Protein AF-A0A7S1UQW3-F1 (afdb_monomer_lite)

Organism: NCBI:txid210454

InterPro domains:
  IPR008928 Six-hairpin glycosidase superfamily [SSF48208] (29-160)

Structure (mmCIF, N/CA/C/O backbone):
data_AF-A0A7S1UQW3-F1
#
_entry.id   AF-A0A7S1UQW3-F1
#
loop_
_atom_site.group_PDB
_atom_site.id
_atom_site.type_symbol
_atom_site.label_atom_id
_atom_site.label_alt_id
_atom_site.label_comp_id
_atom_site.label_asym_id
_atom_site.label_entity_id
_atom_site.label_seq_id
_atom_site.pdbx_PDB_ins_code
_atom_site.Cartn_x
_atom_site.Cartn_y
_atom_site.Cartn_z
_atom_site.occupancy
_atom_site.B_iso_or_equiv
_atom_site.auth_seq_id
_atom_site.auth_comp_id
_atom_site.auth_asym_id
_atom_site.auth_atom_id
_atom_site.pdbx_PDB_model_num
ATOM 1 N N . ASN A 1 1 ? -22.599 -16.596 31.376 1.00 35.97 1 ASN A N 1
ATOM 2 C CA . ASN A 1 1 ? -23.181 -15.871 32.525 1.00 35.97 1 ASN A CA 1
ATOM 3 C C . ASN A 1 1 ? -22.290 -14.720 32.947 1.00 35.97 1 ASN A C 1
ATOM 5 O O . ASN A 1 1 ? -21.517 -14.852 33.884 1.00 35.97 1 ASN A O 1
ATOM 9 N N . ASN A 1 2 ? -22.404 -13.618 32.217 1.00 31.67 2 ASN A N 1
ATOM 10 C CA . ASN A 1 2 ? -22.671 -12.301 32.776 1.00 31.67 2 ASN A CA 1
ATOM 11 C C . ASN A 1 2 ? -23.363 -11.530 31.653 1.00 31.67 2 ASN A C 1
ATOM 13 O O . ASN A 1 2 ? -22.797 -11.372 30.574 1.00 31.67 2 ASN A O 1
ATOM 17 N N . ASP A 1 3 ? -24.623 -11.195 31.902 1.00 40.38 3 ASP A N 1
ATOM 18 C CA . ASP A 1 3 ? -25.473 -10.404 31.029 1.00 40.38 3 ASP A CA 1
ATOM 19 C C . ASP A 1 3 ? -24.893 -8.996 30.891 1.00 40.38 3 ASP A C 1
ATOM 21 O O . ASP A 1 3 ? -24.785 -8.270 31.874 1.00 40.38 3 ASP A O 1
ATOM 25 N N . ASN A 1 4 ? -24.552 -8.633 29.659 1.00 36.22 4 ASN A N 1
ATOM 26 C CA . ASN A 1 4 ? -24.589 -7.269 29.150 1.00 36.22 4 ASN A CA 1
ATOM 27 C C . ASN A 1 4 ? -25.140 -7.372 27.722 1.00 36.22 4 ASN A C 1
ATOM 29 O O . ASN A 1 4 ? -24.402 -7.583 26.763 1.00 36.22 4 ASN A O 1
ATOM 33 N N . GLN A 1 5 ? -26.465 -7.316 27.605 1.00 43.75 5 GLN A N 1
ATOM 34 C CA . GLN A 1 5 ? -27.135 -6.985 26.352 1.00 43.75 5 GLN A CA 1
ATOM 35 C C . GLN A 1 5 ? -27.058 -5.469 26.187 1.00 43.75 5 GLN A C 1
ATOM 37 O O . GLN A 1 5 ? -27.693 -4.754 26.956 1.00 43.75 5 GLN A O 1
ATOM 42 N N . ASP A 1 6 ? -26.196 -5.024 25.273 1.00 40.28 6 ASP A N 1
ATOM 43 C CA . ASP A 1 6 ? -26.438 -3.961 24.280 1.00 40.28 6 ASP A CA 1
ATOM 44 C C . ASP A 1 6 ? -25.097 -3.417 23.765 1.00 40.28 6 ASP A C 1
ATOM 46 O O . ASP A 1 6 ? -24.669 -2.329 24.130 1.00 40.28 6 ASP A O 1
ATOM 50 N N . ASP A 1 7 ? -24.424 -4.211 22.926 1.00 42.16 7 ASP A N 1
ATOM 51 C CA . ASP A 1 7 ? -23.679 -3.692 21.770 1.00 42.16 7 ASP A CA 1
ATOM 52 C C . ASP A 1 7 ? -23.416 -4.859 20.806 1.00 42.16 7 ASP A C 1
ATOM 54 O O . ASP A 1 7 ? -22.461 -5.622 20.936 1.00 42.16 7 ASP A O 1
ATOM 58 N N . ASN A 1 8 ? -24.357 -5.110 19.896 1.00 44.19 8 ASN A N 1
ATOM 59 C CA . ASN A 1 8 ? -24.317 -6.275 19.011 1.00 44.19 8 ASN A CA 1
ATOM 60 C C . ASN A 1 8 ? -23.487 -5.972 17.750 1.00 44.19 8 ASN A C 1
ATOM 62 O O . ASN A 1 8 ? -23.962 -6.159 16.629 1.00 44.19 8 ASN A O 1
ATOM 66 N N . THR A 1 9 ? -22.264 -5.461 17.914 1.00 56.50 9 THR A N 1
ATOM 67 C CA . THR A 1 9 ? -21.301 -5.371 16.811 1.00 56.50 9 THR A CA 1
ATOM 68 C C . THR A 1 9 ? -20.765 -6.774 16.549 1.00 56.50 9 THR A C 1
ATOM 70 O O . THR A 1 9 ? -19.945 -7.310 17.290 1.00 56.50 9 THR A O 1
ATOM 73 N N . SER A 1 10 ? -21.295 -7.417 15.510 1.00 80.00 10 SER A N 1
ATOM 74 C CA . SER A 1 10 ? -20.817 -8.733 15.089 1.00 80.00 10 SER A CA 1
ATOM 75 C C . SER A 1 10 ? -19.399 -8.590 14.538 1.00 80.00 10 SER A C 1
ATOM 77 O O . SER A 1 10 ? -19.196 -7.895 13.550 1.00 80.00 10 SER A O 1
ATOM 79 N N . THR A 1 11 ? -18.418 -9.230 15.174 1.00 89.38 11 THR A N 1
ATOM 80 C CA . THR A 1 11 ? -17.035 -9.291 14.678 1.00 89.38 11 THR A CA 1
ATOM 81 C C . THR A 1 11 ? -16.912 -10.392 13.625 1.00 89.38 11 THR A C 1
ATOM 83 O O . THR A 1 11 ? -17.315 -11.532 13.863 1.00 89.38 11 THR A O 1
ATOM 86 N N . TYR A 1 12 ? -16.317 -10.071 12.478 1.00 95.25 12 TYR A N 1
ATOM 87 C CA . TYR A 1 12 ? -16.053 -11.004 11.380 1.00 95.25 12 TYR A CA 1
ATOM 88 C C . TYR A 1 12 ? -14.555 -11.037 11.076 1.00 95.25 12 TYR A C 1
ATOM 90 O O . TYR A 1 12 ? -13.863 -10.052 11.279 1.00 95.25 12 TYR A O 1
ATOM 98 N N . CYS A 1 13 ? -14.054 -12.159 10.571 1.00 94.31 13 CYS A N 1
ATOM 99 C CA . CYS A 1 13 ? -12.683 -12.285 10.079 1.00 94.31 13 CYS A CA 1
ATOM 100 C C . CYS A 1 13 ? -12.626 -13.336 8.965 1.00 94.31 13 CYS A C 1
ATOM 102 O O . CYS A 1 13 ? -13.528 -14.175 8.827 1.00 94.31 13 CYS A O 1
ATOM 104 N N . PHE A 1 14 ? -11.575 -13.299 8.157 1.00 93.81 14 PHE A N 1
ATOM 105 C CA . PHE A 1 14 ? -11.339 -14.256 7.088 1.00 93.81 14 PHE A CA 1
ATOM 106 C C . PHE A 1 14 ? -10.395 -15.369 7.543 1.00 93.81 14 PHE A C 1
ATOM 108 O O . PHE A 1 14 ? -9.245 -15.147 7.893 1.00 93.81 14 PHE A O 1
ATOM 115 N N . ILE A 1 15 ? -10.845 -16.616 7.437 1.00 90.62 15 ILE A N 1
ATOM 116 C CA . ILE A 1 15 ? -10.036 -17.769 7.842 1.00 90.62 15 ILE A CA 1
ATOM 117 C C . ILE A 1 15 ? -9.167 -18.248 6.671 1.00 90.62 15 ILE A C 1
ATOM 119 O O . ILE A 1 15 ? -9.673 -18.616 5.603 1.00 90.62 15 ILE A O 1
ATOM 123 N N . SER A 1 16 ? -7.854 -18.320 6.888 1.00 79.62 16 SER A N 1
ATOM 124 C CA . SER A 1 16 ? -6.909 -18.930 5.955 1.00 79.62 16 SER A CA 1
ATOM 125 C C . SER A 1 16 ? -7.043 -20.453 5.972 1.00 79.62 16 SER A C 1
ATOM 127 O O . SER A 1 16 ? -6.873 -21.111 6.995 1.00 79.62 16 SER A O 1
ATOM 129 N N . LYS A 1 17 ? -7.288 -21.060 4.805 1.00 64.62 17 LYS A N 1
ATOM 130 C CA . LYS A 1 17 ? -7.314 -22.529 4.656 1.00 64.62 17 LYS A CA 1
ATOM 131 C C . LYS A 1 17 ? -5.931 -23.192 4.736 1.00 64.62 17 LYS A C 1
ATOM 133 O O . LYS A 1 17 ? -5.865 -24.419 4.739 1.00 64.62 17 LYS A O 1
ATOM 138 N N . TYR A 1 18 ? -4.841 -22.423 4.734 1.00 57.31 18 TYR A N 1
ATOM 139 C CA . TYR A 1 18 ? -3.482 -22.961 4.584 1.00 57.31 18 TYR A CA 1
ATOM 140 C C . TYR A 1 18 ? -2.800 -23.332 5.912 1.00 57.31 18 TYR A C 1
ATOM 142 O O . TYR A 1 18 ? -1.761 -23.994 5.897 1.00 57.31 18 TYR A O 1
ATOM 150 N N . SER A 1 19 ? -3.398 -22.984 7.052 1.00 55.47 19 SER A N 1
ATOM 151 C CA . SER A 1 19 ? -2.815 -23.167 8.384 1.00 55.47 19 SER A CA 1
ATOM 152 C C . SER A 1 19 ? -3.203 -24.524 8.987 1.00 55.47 19 SER A C 1
ATOM 154 O O . SER A 1 19 ? -4.121 -24.622 9.785 1.00 55.47 19 SER A O 1
ATOM 156 N N . HIS A 1 20 ? -2.544 -25.605 8.560 1.00 54.03 20 HIS A N 1
ATOM 157 C CA . HIS A 1 20 ? -2.468 -26.906 9.266 1.00 54.03 20 HIS A CA 1
ATOM 158 C C . HIS A 1 20 ? -3.767 -27.556 9.810 1.00 54.03 20 HIS A C 1
ATOM 160 O O . HIS A 1 20 ? -3.691 -28.447 10.650 1.00 54.03 20 HIS A O 1
ATOM 166 N N . GLY A 1 21 ? -4.945 -27.205 9.285 1.00 67.94 21 GLY A N 1
ATOM 167 C CA . GLY A 1 21 ? -6.234 -27.741 9.744 1.00 67.94 21 GLY A CA 1
ATOM 168 C C . GLY A 1 21 ? -6.904 -26.943 10.869 1.00 67.94 21 GLY A C 1
ATOM 169 O O . GLY A 1 21 ? -8.047 -27.254 11.197 1.00 67.94 21 GLY A O 1
ATOM 170 N N . ASP A 1 22 ? -6.251 -25.894 11.377 1.00 75.31 22 ASP A N 1
ATOM 171 C CA . ASP A 1 22 ? -6.780 -24.992 12.402 1.00 75.31 22 ASP A CA 1
ATOM 172 C C . ASP A 1 22 ? -7.220 -23.649 11.783 1.00 75.31 22 ASP A C 1
ATOM 174 O O . ASP A 1 22 ? -6.593 -23.163 10.835 1.00 75.31 22 ASP A O 1
ATOM 178 N N . PRO A 1 23 ? -8.303 -23.022 12.276 1.00 88.31 23 PRO A N 1
ATOM 179 C CA . PRO A 1 23 ? -8.865 -21.825 11.661 1.00 88.31 23 PRO A CA 1
ATOM 180 C C . PRO A 1 23 ? -8.113 -20.559 12.095 1.00 88.31 23 PRO A C 1
ATOM 182 O O . PRO A 1 23 ? -8.547 -19.852 13.000 1.00 88.31 23 PRO A O 1
ATOM 185 N N . TRP A 1 24 ? -6.996 -20.258 11.438 1.00 91.12 24 TRP A N 1
ATOM 186 C CA . TRP A 1 24 ? -6.255 -19.011 11.653 1.00 91.12 24 TRP A CA 1
ATOM 187 C C . TRP A 1 24 ? -6.776 -17.877 10.764 1.00 91.12 24 TRP A C 1
ATOM 189 O O . TRP A 1 24 ? -6.996 -18.087 9.568 1.00 91.12 24 TRP A O 1
ATOM 199 N N . SER A 1 25 ? -6.941 -16.684 11.338 1.00 93.25 25 SER A N 1
ATOM 200 C CA . SER A 1 25 ? -7.092 -15.426 10.597 1.00 93.25 25 SER A CA 1
ATOM 201 C C . SER A 1 25 ? -5.776 -14.668 10.583 1.00 93.25 25 SER A C 1
ATOM 203 O O . SER A 1 25 ? -5.078 -14.646 11.600 1.00 93.25 25 SER A O 1
ATOM 205 N N . SER A 1 26 ? -5.490 -14.009 9.460 1.00 94.56 26 SER A N 1
ATOM 206 C CA . SER A 1 26 ? -4.331 -13.138 9.309 1.00 94.56 26 SER A CA 1
ATOM 207 C C . SER A 1 26 ? -4.745 -11.699 9.022 1.00 94.56 26 SER A C 1
ATOM 209 O O . SER A 1 26 ? -5.628 -11.435 8.204 1.00 94.56 26 SER A O 1
ATOM 211 N N . LEU A 1 27 ? -4.043 -10.750 9.640 1.00 96.44 27 LEU A N 1
ATOM 212 C CA . LEU A 1 27 ? -4.314 -9.317 9.527 1.00 96.44 27 LEU A CA 1
ATOM 213 C C . LEU A 1 27 ? -4.291 -8.835 8.075 1.00 96.44 27 LEU A C 1
ATOM 215 O O . LEU A 1 27 ? -5.123 -8.020 7.692 1.00 96.44 27 LEU A O 1
ATOM 219 N N . GLY A 1 28 ? -3.364 -9.339 7.256 1.00 95.50 28 GLY A N 1
ATOM 220 C CA . GLY A 1 28 ? -3.305 -8.985 5.837 1.00 95.50 28 GLY A CA 1
ATOM 221 C C . GLY A 1 28 ? -4.516 -9.482 5.047 1.00 95.50 28 GLY A C 1
ATOM 222 O O . GLY A 1 28 ? -5.015 -8.781 4.169 1.00 95.50 28 GLY A O 1
ATOM 223 N N . LEU A 1 29 ? -5.043 -10.668 5.371 1.00 95.00 29 LEU A N 1
ATOM 224 C CA . LEU A 1 29 ? -6.240 -11.190 4.712 1.00 95.00 29 LEU A CA 1
ATOM 225 C C . LEU A 1 29 ? -7.476 -10.361 5.081 1.00 95.00 29 LEU A C 1
ATOM 227 O O . LEU A 1 29 ? -8.247 -9.994 4.192 1.00 95.00 29 LEU A O 1
ATOM 231 N N . ASP A 1 30 ? -7.616 -10.016 6.361 1.00 97.69 30 ASP A N 1
ATOM 232 C CA . ASP A 1 30 ? -8.670 -9.130 6.855 1.00 97.69 30 ASP A CA 1
ATOM 233 C C . ASP A 1 30 ? -8.574 -7.731 6.238 1.00 97.69 30 ASP A C 1
ATOM 235 O O . ASP A 1 30 ? -9.561 -7.210 5.714 1.00 97.69 30 ASP A O 1
ATOM 239 N N . ALA A 1 31 ? -7.372 -7.154 6.194 1.00 98.38 31 ALA A N 1
ATOM 240 C CA . ALA A 1 31 ? -7.126 -5.847 5.599 1.00 98.38 31 ALA A CA 1
ATOM 241 C C . ALA A 1 31 ? -7.456 -5.811 4.099 1.00 98.38 31 ALA A C 1
ATOM 243 O O . ALA A 1 31 ? -8.193 -4.933 3.651 1.00 98.38 31 ALA A O 1
ATOM 244 N N . LEU A 1 32 ? -6.965 -6.770 3.309 1.00 97.44 32 LEU A N 1
ATOM 245 C CA . LEU A 1 32 ? -7.236 -6.813 1.868 1.00 97.44 32 LEU A CA 1
ATOM 246 C C . LEU A 1 32 ? -8.708 -7.125 1.567 1.00 97.44 32 LEU A C 1
ATOM 248 O O . LEU A 1 32 ? -9.270 -6.570 0.620 1.00 97.44 32 LEU A O 1
ATOM 252 N N . GLY A 1 33 ? -9.350 -7.975 2.374 1.00 98.00 33 GLY A N 1
ATOM 253 C CA . GLY A 1 33 ? -10.786 -8.231 2.283 1.00 98.00 33 GLY A CA 1
ATOM 254 C C . GLY A 1 33 ? -11.609 -6.974 2.568 1.00 98.00 33 GLY A C 1
ATOM 255 O O . GLY A 1 33 ? -12.513 -6.640 1.798 1.00 98.00 33 GLY A O 1
ATOM 256 N N . LEU A 1 34 ? -11.254 -6.234 3.622 1.00 98.69 34 LEU A N 1
ATOM 257 C CA . LEU A 1 34 ? -11.882 -4.959 3.958 1.00 98.69 34 LEU A CA 1
ATOM 258 C C . LEU A 1 34 ? -11.689 -3.916 2.857 1.00 98.69 34 LEU A C 1
ATOM 260 O O . LEU A 1 34 ? -12.654 -3.277 2.433 1.00 98.69 34 LEU A O 1
ATOM 264 N N . LEU A 1 35 ? -10.465 -3.792 2.345 1.00 98.12 35 LEU A N 1
ATOM 265 C CA . LEU A 1 35 ? -10.138 -2.884 1.253 1.00 98.12 35 LEU A CA 1
ATOM 266 C C . LEU A 1 35 ? -10.954 -3.202 -0.007 1.00 98.12 35 LEU A C 1
ATOM 268 O O . LEU A 1 35 ? -11.477 -2.290 -0.644 1.00 98.12 35 LEU A O 1
ATOM 272 N N . ALA A 1 36 ? -11.120 -4.483 -0.350 1.00 97.88 36 ALA A N 1
ATOM 273 C CA . ALA A 1 36 ? -11.935 -4.895 -1.490 1.00 97.88 36 ALA A CA 1
ATOM 274 C C . ALA A 1 36 ? -13.414 -4.499 -1.325 1.00 97.88 36 ALA A C 1
ATOM 276 O O . ALA A 1 36 ? -14.037 -4.041 -2.285 1.00 97.88 36 ALA A O 1
ATOM 277 N N . MET A 1 37 ? -13.972 -4.634 -0.117 1.00 98.12 37 MET A N 1
ATOM 278 C CA . MET A 1 37 ? -15.347 -4.214 0.183 1.00 98.12 37 MET A CA 1
ATOM 279 C C . MET A 1 37 ? -15.504 -2.688 0.118 1.00 98.12 37 MET A C 1
ATOM 281 O O . MET A 1 37 ? -16.446 -2.200 -0.509 1.00 98.12 37 MET A O 1
ATOM 285 N N . ALA A 1 38 ? -14.553 -1.934 0.676 1.00 97.44 38 ALA A N 1
ATOM 286 C CA . ALA A 1 38 ? -14.552 -0.473 0.601 1.00 97.44 38 ALA A CA 1
ATOM 287 C C . ALA A 1 38 ? -14.408 0.028 -0.850 1.00 97.44 38 ALA A C 1
ATOM 289 O O . ALA A 1 38 ? -15.134 0.927 -1.277 1.00 97.44 38 ALA A O 1
ATOM 290 N N . GLN A 1 39 ? -13.538 -0.600 -1.651 1.00 95.50 39 GLN A N 1
ATOM 291 C CA . GLN A 1 39 ? -13.387 -0.271 -3.070 1.00 95.50 39 GLN A CA 1
ATOM 292 C C . GLN A 1 39 ? -14.642 -0.619 -3.878 1.00 95.50 39 GLN A C 1
ATOM 294 O O . GLN A 1 39 ? -15.008 0.124 -4.792 1.00 95.50 39 GLN A O 1
ATOM 299 N N . TYR A 1 40 ? -15.326 -1.723 -3.561 1.00 97.25 40 TYR A N 1
ATOM 300 C CA . TYR A 1 40 ? -16.606 -2.061 -4.187 1.00 97.25 40 TYR A CA 1
ATOM 301 C C . TYR A 1 40 ? -17.654 -0.975 -3.916 1.00 97.25 40 TYR A C 1
ATOM 303 O O . TYR A 1 40 ? -18.294 -0.516 -4.864 1.00 97.25 40 TYR A O 1
ATOM 311 N N . GLN A 1 41 ? -17.792 -0.532 -2.662 1.00 95.19 41 GLN A N 1
ATOM 312 C CA . GLN A 1 41 ? -18.710 0.547 -2.285 1.00 95.19 41 GLN A CA 1
ATOM 313 C C . GLN A 1 41 ? -18.419 1.825 -3.078 1.00 95.19 41 GLN A C 1
ATOM 315 O O . GLN A 1 41 ? -19.326 2.377 -3.695 1.00 95.19 41 GLN A O 1
ATOM 320 N N . GLU A 1 42 ? -17.156 2.255 -3.137 1.00 93.69 42 GLU A N 1
ATOM 321 C CA . GLU A 1 42 ? -16.758 3.445 -3.902 1.00 93.69 42 GLU A CA 1
ATOM 322 C C . GLU A 1 42 ? -17.060 3.310 -5.400 1.00 93.69 42 GLU A C 1
ATOM 324 O O . GLU A 1 42 ? -17.591 4.226 -6.022 1.00 93.69 42 GLU A O 1
ATOM 329 N N . SER A 1 43 ? -16.734 2.157 -5.989 1.00 95.19 43 SER A N 1
ATOM 330 C CA . SER A 1 43 ? -16.793 1.969 -7.445 1.00 95.19 43 SER A CA 1
ATOM 331 C C . SER A 1 43 ? -18.214 1.763 -7.966 1.00 95.19 43 SER A C 1
ATOM 333 O O . SER A 1 43 ? -18.486 2.019 -9.138 1.00 95.19 43 SER A O 1
ATOM 335 N N . THR A 1 44 ? -19.111 1.243 -7.126 1.00 95.50 44 THR A N 1
ATOM 336 C CA . THR A 1 44 ? -20.484 0.890 -7.520 1.00 95.50 44 THR A CA 1
ATOM 337 C C . THR A 1 44 ? -21.539 1.826 -6.942 1.00 95.50 44 THR A C 1
ATOM 339 O O . THR A 1 44 ? -22.655 1.862 -7.457 1.00 95.50 44 THR A O 1
ATOM 342 N N . GLY A 1 45 ? -21.210 2.562 -5.877 1.00 92.25 45 GLY A N 1
ATOM 343 C CA . GLY A 1 45 ? -22.172 3.319 -5.078 1.00 92.25 45 GLY A CA 1
ATOM 344 C C . GLY A 1 45 ? -23.087 2.445 -4.209 1.00 92.25 45 GLY A C 1
ATOM 345 O O . GLY A 1 45 ? -23.950 2.979 -3.518 1.00 92.25 45 GLY A O 1
ATOM 346 N N . ASP A 1 46 ? -22.928 1.118 -4.226 1.00 94.06 46 ASP A N 1
ATOM 347 C CA . ASP A 1 46 ? -23.684 0.192 -3.380 1.00 94.06 46 ASP A CA 1
ATOM 348 C C . ASP A 1 46 ? -23.020 0.086 -2.003 1.00 94.06 46 ASP A C 1
ATOM 350 O O . ASP A 1 46 ? -22.110 -0.715 -1.779 1.00 94.06 46 ASP A O 1
ATOM 354 N N . SER A 1 47 ? -23.490 0.925 -1.079 1.00 90.12 47 SER A N 1
ATOM 355 C CA . SER A 1 47 ? -22.998 1.006 0.298 1.00 90.12 47 SER A CA 1
ATOM 356 C C . SER A 1 47 ? -23.579 -0.048 1.234 1.00 90.12 47 SER A C 1
ATOM 358 O O . SER A 1 47 ? -23.193 -0.081 2.391 1.00 90.12 47 SER A O 1
ATOM 360 N N . SER A 1 48 ? -24.513 -0.891 0.783 1.00 91.62 48 SER A N 1
ATOM 361 C CA . SER A 1 48 ? -25.284 -1.768 1.680 1.00 91.62 48 SER A CA 1
ATOM 362 C C . SER A 1 48 ? -24.850 -3.229 1.614 1.00 91.62 48 SER A C 1
ATOM 364 O O . SER A 1 48 ? -24.821 -3.924 2.629 1.00 91.62 48 SER A O 1
ATOM 366 N N . ARG A 1 49 ? -24.474 -3.709 0.422 1.00 94.81 49 ARG A N 1
ATOM 367 C CA . ARG A 1 49 ? -24.313 -5.141 0.138 1.00 94.81 49 ARG A CA 1
ATOM 368 C C . ARG A 1 49 ? -23.296 -5.861 1.018 1.00 94.81 49 ARG A C 1
ATOM 370 O O . ARG A 1 49 ? -23.506 -7.027 1.345 1.00 94.81 49 ARG A O 1
ATOM 377 N N . TYR A 1 50 ? -22.196 -5.194 1.352 1.00 96.06 50 TYR A N 1
ATOM 378 C CA . TYR A 1 50 ? -21.099 -5.772 2.133 1.00 96.06 50 TYR A CA 1
ATOM 379 C C . TYR A 1 50 ? -20.843 -5.036 3.446 1.00 96.06 50 TYR A C 1
ATOM 381 O O . TYR A 1 50 ? -19.880 -5.361 4.133 1.00 96.06 50 TYR A O 1
ATOM 389 N N . LEU A 1 51 ? -21.685 -4.065 3.808 1.00 94.81 51 LEU A N 1
ATOM 390 C CA . LEU A 1 51 ? -21.402 -3.172 4.927 1.00 94.81 51 LEU A CA 1
ATOM 391 C C . LEU A 1 51 ? -21.308 -3.912 6.258 1.00 94.81 51 LEU A C 1
ATOM 393 O O . LEU A 1 51 ? -20.362 -3.688 6.997 1.00 94.81 51 LEU A O 1
ATOM 397 N N . ASP A 1 52 ? -22.235 -4.830 6.534 1.00 95.50 52 ASP A N 1
ATOM 398 C CA . ASP A 1 52 ? -22.209 -5.630 7.765 1.00 95.50 52 ASP A CA 1
ATOM 399 C C . ASP A 1 52 ? -20.891 -6.412 7.905 1.00 95.50 52 ASP A C 1
ATOM 401 O O . ASP A 1 52 ? -20.216 -6.345 8.932 1.00 95.50 52 ASP A O 1
ATOM 405 N N . VAL A 1 53 ? -20.459 -7.066 6.820 1.00 97.25 53 VAL A N 1
ATOM 406 C CA . VAL A 1 53 ? -19.193 -7.810 6.787 1.00 97.25 53 VAL A CA 1
ATOM 407 C C . VAL A 1 53 ? -18.001 -6.867 6.951 1.00 97.25 53 VAL A C 1
ATOM 409 O O . VAL A 1 53 ? -17.107 -7.147 7.743 1.00 97.25 53 VAL A O 1
ATOM 412 N N . ALA A 1 54 ? -17.993 -5.731 6.249 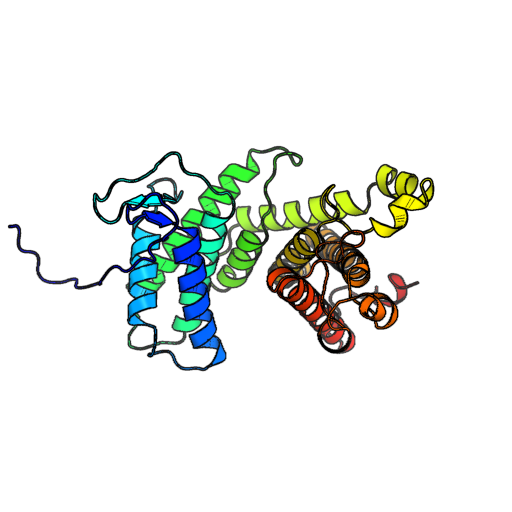1.00 97.81 54 ALA A N 1
ATOM 413 C CA . ALA A 1 54 ? -16.931 -4.735 6.342 1.00 97.81 54 ALA A CA 1
ATOM 414 C C . ALA A 1 54 ? -16.794 -4.173 7.762 1.00 97.81 54 ALA A C 1
ATOM 416 O O . ALA A 1 54 ? -15.681 -4.085 8.274 1.00 97.81 54 ALA A O 1
ATOM 417 N N . LYS A 1 55 ? -17.915 -3.862 8.421 1.00 97.69 55 LYS A N 1
ATOM 418 C CA . LYS A 1 55 ? -17.940 -3.390 9.807 1.00 97.69 55 LYS A CA 1
ATOM 419 C C . LYS A 1 55 ? -17.370 -4.437 10.757 1.00 97.69 55 LYS A C 1
ATOM 421 O O . LYS A 1 55 ? -16.476 -4.112 11.529 1.00 97.69 55 LYS A O 1
ATOM 426 N N . GLY A 1 56 ? -17.801 -5.694 10.658 1.00 97.56 56 GLY A N 1
ATOM 427 C CA . GLY A 1 56 ? -17.277 -6.733 11.545 1.00 97.56 56 GLY A CA 1
ATOM 428 C C . GLY A 1 56 ? -15.809 -7.084 11.298 1.00 97.56 56 GLY A C 1
ATOM 429 O O . GLY A 1 56 ? -15.100 -7.363 12.264 1.00 97.56 56 GLY A O 1
ATOM 430 N N . VAL A 1 57 ? -15.327 -7.023 10.050 1.00 98.38 57 VAL A N 1
ATOM 431 C CA . VAL A 1 57 ? -13.889 -7.161 9.741 1.00 98.38 57 VAL A CA 1
ATOM 432 C C . VAL A 1 57 ? -13.100 -5.972 10.284 1.00 98.38 57 VAL A C 1
ATOM 434 O O . VAL A 1 57 ? -12.050 -6.159 10.893 1.00 98.38 57 VAL A O 1
ATOM 437 N N . ALA A 1 58 ? -13.616 -4.749 10.148 1.00 98.50 58 ALA A N 1
ATOM 438 C CA . ALA A 1 58 ? -13.000 -3.575 10.757 1.00 98.50 58 ALA A CA 1
ATOM 439 C C . ALA A 1 58 ? -12.932 -3.707 12.287 1.00 98.50 58 ALA A C 1
ATOM 441 O O . ALA A 1 58 ? -11.889 -3.420 12.867 1.00 98.50 58 ALA A O 1
ATOM 442 N N . SER A 1 59 ? -13.984 -4.212 12.941 1.00 97.81 59 SER A N 1
ATOM 443 C CA . SER A 1 59 ? -13.979 -4.504 14.381 1.00 97.81 59 SER A CA 1
ATOM 444 C C . SER A 1 59 ? -12.905 -5.522 14.771 1.00 97.81 59 SER A C 1
ATOM 446 O O . SER A 1 59 ? -12.258 -5.354 15.804 1.00 97.81 59 SER A O 1
ATOM 448 N N . HIS A 1 60 ? -12.664 -6.547 13.946 1.00 96.94 60 HIS A N 1
ATOM 449 C CA . HIS A 1 60 ? -11.590 -7.515 14.187 1.00 96.94 60 HIS A CA 1
ATOM 450 C C . HIS A 1 60 ? -10.203 -6.870 14.081 1.00 96.94 60 HIS A C 1
ATOM 452 O O . HIS A 1 60 ? -9.407 -6.997 15.012 1.00 96.94 60 HIS A O 1
ATOM 458 N N . ILE A 1 61 ? -9.954 -6.076 13.033 1.00 98.25 61 ILE A N 1
ATOM 459 C CA . ILE A 1 61 ? -8.706 -5.307 12.874 1.00 98.25 61 ILE A CA 1
ATOM 460 C C . ILE A 1 61 ? -8.500 -4.341 14.049 1.00 98.25 61 ILE A C 1
ATOM 462 O O . ILE A 1 61 ? -7.401 -4.244 14.585 1.00 98.25 61 ILE A O 1
ATOM 466 N N . VAL A 1 62 ? -9.546 -3.635 14.485 1.00 98.25 62 VAL A N 1
ATOM 467 C CA . VAL A 1 62 ? -9.473 -2.740 15.650 1.00 98.25 62 VAL A CA 1
ATOM 468 C C . VAL A 1 62 ? -9.096 -3.514 16.912 1.00 98.25 62 VAL A C 1
ATOM 470 O O . VAL A 1 62 ? -8.250 -3.059 17.680 1.00 98.25 62 VAL A O 1
ATOM 473 N N . SER A 1 63 ? -9.681 -4.697 17.116 1.00 95.50 63 SER A N 1
ATOM 474 C CA . SER A 1 63 ? -9.420 -5.524 18.298 1.00 95.50 63 SER A CA 1
ATOM 475 C C . SER A 1 63 ? -7.997 -6.091 18.368 1.00 95.50 63 SER A C 1
ATOM 477 O O . SER A 1 63 ? -7.561 -6.486 19.447 1.00 95.50 63 SER A O 1
ATOM 479 N N . SER A 1 64 ? -7.254 -6.107 17.254 1.00 95.38 64 SER A N 1
ATOM 480 C CA . SER A 1 64 ? -5.869 -6.593 17.220 1.00 95.38 64 SER A CA 1
ATOM 481 C C . SER A 1 64 ? -4.836 -5.536 17.632 1.00 95.38 64 SER A C 1
ATOM 483 O O . SER A 1 64 ? -3.651 -5.857 17.766 1.00 95.38 64 SER A O 1
ATOM 485 N N . GLN A 1 65 ? -5.254 -4.281 17.847 1.00 97.44 65 GLN A N 1
ATOM 486 C CA . GLN A 1 65 ? -4.355 -3.187 18.210 1.00 97.44 65 GLN A CA 1
ATOM 487 C C . GLN A 1 65 ? -3.900 -3.268 19.673 1.00 97.44 65 GLN A C 1
ATOM 489 O O . GLN A 1 65 ? -4.704 -3.243 20.603 1.00 97.44 65 GLN A O 1
ATOM 494 N N . LYS A 1 66 ? -2.580 -3.299 19.872 1.00 96.56 66 LYS A N 1
ATOM 495 C CA . LYS A 1 66 ? -1.916 -3.203 21.176 1.00 96.56 66 LYS A CA 1
ATOM 496 C C . LYS A 1 66 ? -1.870 -1.749 21.664 1.00 96.56 66 LYS A C 1
ATOM 498 O O . LYS A 1 66 ? -2.050 -0.803 20.897 1.00 96.56 66 LYS A O 1
ATOM 503 N N . GLU A 1 67 ? -1.564 -1.560 22.949 1.00 95.94 67 GLU A N 1
ATOM 504 C CA . GLU A 1 67 ? -1.481 -0.229 23.576 1.00 95.94 67 GLU A CA 1
ATOM 505 C C . GLU A 1 67 ? -0.474 0.712 22.892 1.00 95.94 67 GLU A C 1
ATOM 507 O O . GLU A 1 67 ? -0.704 1.919 22.833 1.00 95.94 67 GLU A O 1
ATOM 512 N N . ASP A 1 68 ? 0.620 0.168 22.348 1.00 96.06 68 ASP A N 1
ATOM 513 C CA . ASP A 1 68 ? 1.666 0.932 21.656 1.00 96.06 68 ASP A CA 1
ATOM 514 C C . ASP A 1 68 ? 1.317 1.296 20.200 1.00 96.06 68 ASP A C 1
ATOM 516 O O . ASP A 1 68 ? 2.094 1.983 19.537 1.00 96.06 68 ASP A O 1
ATOM 520 N N . GLY A 1 69 ? 0.157 0.851 19.707 1.00 97.12 69 GLY A N 1
ATOM 521 C CA . GLY A 1 69 ? -0.324 1.076 18.345 1.00 97.12 69 GLY A CA 1
ATOM 522 C C . GLY A 1 69 ? 0.040 -0.023 17.346 1.00 97.12 69 GLY A C 1
ATOM 523 O O . GLY A 1 69 ? -0.505 -0.023 16.241 1.00 97.12 69 GLY A O 1
ATOM 524 N N . SER A 1 70 ? 0.902 -0.979 17.709 1.00 96.94 70 SER A N 1
ATOM 525 C CA . SER A 1 70 ? 1.166 -2.154 16.871 1.00 96.94 70 SER A CA 1
ATOM 526 C C . SER A 1 70 ? -0.060 -3.071 16.774 1.00 96.94 70 SER A C 1
ATOM 528 O O . SER A 1 70 ? -0.951 -3.025 17.618 1.00 96.94 70 SER A O 1
ATOM 530 N N . LEU A 1 71 ? -0.122 -3.900 15.729 1.00 97.00 71 LEU A N 1
ATOM 531 C CA . LEU A 1 71 ? -1.241 -4.811 15.466 1.00 97.00 71 LEU A CA 1
ATOM 532 C C . LEU A 1 71 ? -0.761 -6.261 15.554 1.00 97.00 71 LEU A C 1
ATOM 534 O O . LEU A 1 71 ? 0.243 -6.614 14.926 1.00 97.00 71 LEU A O 1
ATOM 538 N N . VAL A 1 72 ? -1.484 -7.093 16.306 1.00 96.56 72 VAL A N 1
ATOM 539 C CA . VAL A 1 72 ? -1.332 -8.554 16.263 1.00 96.56 72 VAL A CA 1
ATOM 540 C C . VAL A 1 72 ? -1.742 -9.043 14.879 1.00 96.56 72 VAL A C 1
ATOM 542 O O . VAL A 1 72 ? -2.745 -8.591 14.327 1.00 96.56 72 VAL A O 1
ATOM 545 N N . GLN A 1 73 ? -0.943 -9.937 14.300 1.00 95.56 73 GLN A N 1
ATOM 546 C CA . GLN A 1 73 ? -1.078 -10.275 12.886 1.00 95.56 73 GLN A CA 1
ATOM 547 C C . GLN A 1 73 ? -1.742 -11.611 12.606 1.00 95.56 73 GLN A C 1
ATOM 549 O O . GLN A 1 73 ? -2.243 -11.794 11.504 1.00 95.56 73 GLN A O 1
ATOM 554 N N . GLU A 1 74 ? -1.754 -12.526 13.567 1.00 94.38 74 GLU A N 1
ATOM 555 C CA . GLU A 1 74 ? -2.288 -13.871 13.388 1.00 94.38 74 GLU A CA 1
ATOM 556 C C . GLU A 1 74 ? -3.060 -14.276 14.648 1.00 94.38 74 GLU A C 1
ATOM 558 O O . GLU A 1 74 ? -2.584 -14.101 15.775 1.00 94.38 74 GLU A O 1
ATOM 563 N N . GLN A 1 75 ? -4.264 -14.815 14.457 1.00 92.81 75 GLN A N 1
ATOM 564 C CA . GLN A 1 75 ? -5.120 -15.295 15.541 1.00 92.81 75 GLN A CA 1
ATOM 565 C C . GLN A 1 75 ? -5.770 -16.626 15.175 1.00 92.81 75 GLN A C 1
ATOM 567 O O . GLN A 1 75 ? -6.389 -16.764 14.119 1.00 92.81 75 GLN A O 1
ATOM 572 N N . ASN A 1 76 ? -5.718 -17.588 16.092 1.00 92.00 76 ASN A N 1
ATOM 573 C CA . ASN A 1 76 ? -6.515 -18.799 16.010 1.00 92.00 76 ASN A CA 1
ATOM 574 C C . ASN A 1 76 ? -7.955 -18.501 16.446 1.00 92.00 76 ASN A C 1
ATOM 576 O O . ASN A 1 76 ? -8.227 -18.211 17.611 1.00 92.00 76 ASN A O 1
ATOM 580 N N . ILE A 1 77 ? -8.899 -18.611 15.517 1.00 90.88 77 ILE A N 1
ATOM 581 C CA . ILE A 1 77 ? -10.302 -18.247 15.741 1.00 90.88 77 ILE A CA 1
ATOM 582 C C . ILE A 1 77 ? -11.043 -19.281 16.598 1.00 90.88 77 ILE A C 1
ATOM 584 O O . ILE A 1 77 ? -12.018 -18.940 17.265 1.00 90.88 77 ILE A O 1
ATOM 588 N N . ALA A 1 78 ? -10.589 -20.537 16.635 1.00 88.44 78 ALA A N 1
ATOM 589 C CA . ALA A 1 78 ? -11.218 -21.566 17.465 1.00 88.44 78 ALA A CA 1
ATOM 590 C C . ALA A 1 78 ? -10.846 -21.433 18.947 1.00 88.44 78 ALA A C 1
ATOM 592 O O . ALA A 1 78 ? -11.679 -21.712 19.810 1.00 88.44 78 ALA A O 1
ATOM 593 N N . THR A 1 79 ? -9.604 -21.045 19.246 1.00 90.50 79 THR A N 1
ATOM 594 C CA . THR A 1 79 ? -9.082 -20.986 20.622 1.00 90.50 79 THR A CA 1
ATOM 595 C C . THR A 1 79 ? -8.986 -19.564 21.174 1.00 90.50 79 THR A C 1
ATOM 597 O O . THR A 1 79 ? -8.911 -19.396 22.389 1.00 90.50 79 THR A O 1
ATOM 600 N N . GLY A 1 80 ? -8.994 -18.548 20.305 1.00 89.38 80 GLY A N 1
ATOM 601 C CA . GLY A 1 80 ? -8.698 -17.156 20.648 1.00 89.38 80 GLY A CA 1
ATOM 602 C C . GLY A 1 80 ? -7.204 -16.869 20.835 1.00 89.38 80 GLY A C 1
ATOM 603 O O . GLY A 1 80 ? -6.852 -15.745 21.184 1.00 89.38 80 GLY A O 1
ATOM 604 N N . GLU A 1 81 ? -6.337 -17.863 20.620 1.00 91.38 81 GLU A N 1
ATOM 605 C CA . GLU A 1 81 ? -4.883 -17.741 20.742 1.00 91.38 81 GLU A CA 1
ATOM 606 C C . GLU A 1 81 ? -4.323 -16.727 19.742 1.00 91.38 81 GLU A C 1
ATOM 608 O O . GLU A 1 81 ? -4.700 -16.722 18.570 1.00 91.38 81 GLU A O 1
ATOM 613 N N . LEU A 1 82 ? -3.415 -15.879 20.218 1.00 92.44 82 LEU A N 1
ATOM 614 C CA . LEU A 1 82 ? -2.711 -14.883 19.421 1.00 92.44 82 LEU A CA 1
ATOM 615 C C . LEU A 1 82 ? -1.281 -15.361 19.185 1.00 92.44 82 LEU A C 1
ATOM 617 O O . LEU A 1 82 ? -0.602 -15.735 20.141 1.00 92.44 82 LEU A O 1
ATOM 621 N N . ASP A 1 83 ? -0.809 -15.292 17.943 1.00 90.38 83 ASP A N 1
ATOM 622 C CA . ASP A 1 83 ? 0.624 -15.397 17.675 1.00 90.38 83 ASP A CA 1
ATOM 623 C C . ASP A 1 83 ? 1.227 -13.989 17.757 1.00 90.38 83 ASP A C 1
ATOM 625 O O . ASP A 1 83 ? 1.103 -13.162 16.850 1.00 90.38 83 ASP A O 1
ATOM 629 N N . GLU A 1 84 ? 1.823 -13.692 18.911 1.00 87.88 84 GLU A N 1
ATOM 630 C CA . GLU A 1 84 ? 2.418 -12.386 19.186 1.00 87.88 84 GLU A CA 1
ATOM 631 C C . GLU A 1 84 ? 3.764 -12.156 18.483 1.00 87.88 84 GLU A C 1
ATOM 633 O O . GLU A 1 84 ? 4.194 -11.002 18.389 1.00 87.88 84 GLU A O 1
ATOM 638 N N . ASP A 1 85 ? 4.399 -13.221 17.984 1.00 87.88 85 ASP A N 1
ATOM 639 C CA . ASP A 1 85 ? 5.705 -13.181 17.321 1.00 87.88 85 ASP A CA 1
ATOM 640 C C . ASP A 1 85 ? 5.573 -13.128 15.788 1.00 87.88 85 ASP A C 1
ATOM 642 O O . ASP A 1 85 ? 6.501 -12.690 15.094 1.00 87.88 85 ASP A O 1
ATOM 646 N N . ALA A 1 86 ? 4.423 -13.538 15.241 1.00 88.88 86 ALA A N 1
ATOM 647 C CA . ALA A 1 86 ? 4.119 -13.433 13.822 1.00 88.88 86 ALA A CA 1
ATOM 648 C C . ALA A 1 86 ? 4.190 -11.976 13.340 1.00 88.88 86 ALA A C 1
ATOM 650 O O . ALA A 1 86 ? 3.413 -11.105 13.738 1.00 88.88 86 ALA A O 1
ATOM 651 N N . TYR A 1 87 ? 5.127 -11.715 12.426 1.00 91.38 87 TYR A N 1
ATOM 652 C CA . TYR A 1 87 ? 5.315 -10.387 11.861 1.00 91.38 87 TYR A CA 1
ATOM 653 C C . TYR A 1 87 ? 5.615 -10.429 10.361 1.00 91.38 87 TYR A C 1
ATOM 655 O O . TYR A 1 87 ? 6.727 -10.717 9.912 1.00 91.38 87 TYR A O 1
ATOM 663 N N . VAL A 1 88 ? 4.612 -10.047 9.580 1.00 92.62 88 VAL A N 1
ATOM 664 C CA . VAL A 1 88 ? 4.704 -9.683 8.173 1.00 92.62 88 VAL A CA 1
ATOM 665 C C . VAL A 1 88 ? 4.734 -8.164 8.060 1.00 92.62 88 VAL A C 1
ATOM 667 O O . VAL A 1 88 ? 3.934 -7.421 8.629 1.00 92.62 88 VAL A O 1
ATOM 670 N N . LEU A 1 89 ? 5.705 -7.686 7.293 1.00 90.81 89 LEU A N 1
ATOM 671 C CA . LEU A 1 89 ? 6.044 -6.273 7.222 1.00 90.81 89 LEU A CA 1
ATOM 672 C C . LEU A 1 89 ? 4.926 -5.381 6.667 1.00 90.81 89 LEU A C 1
ATOM 674 O O . LEU A 1 89 ? 4.825 -4.215 7.041 1.00 90.81 89 LEU A O 1
ATOM 678 N N . TYR A 1 90 ? 4.132 -5.933 5.754 1.00 92.06 90 TYR A N 1
ATOM 679 C CA . TYR A 1 90 ? 3.147 -5.209 4.956 1.00 92.06 90 TYR A CA 1
ATOM 680 C C . TYR A 1 90 ? 1.806 -5.042 5.672 1.00 92.06 90 TYR A C 1
ATOM 682 O O . TYR A 1 90 ? 1.153 -4.014 5.504 1.00 92.06 90 TYR A O 1
ATOM 690 N N . PHE A 1 91 ? 1.435 -6.002 6.525 1.00 95.94 91 PHE A N 1
ATOM 691 C CA . PHE A 1 91 ? 0.091 -6.087 7.100 1.00 95.94 91 PHE A CA 1
ATOM 692 C C . PHE A 1 91 ? -0.326 -4.848 7.905 1.00 95.94 91 PHE A C 1
ATOM 694 O O . PHE A 1 91 ? -1.462 -4.410 7.746 1.00 95.94 91 PHE A O 1
ATOM 701 N N . PRO A 1 92 ? 0.547 -4.203 8.709 1.00 96.12 92 PRO A N 1
ATOM 702 C CA . PRO A 1 92 ? 0.150 -2.985 9.412 1.00 96.12 92 PRO A CA 1
ATOM 703 C C . PRO A 1 92 ? -0.197 -1.826 8.464 1.00 96.12 92 PRO A C 1
ATOM 705 O O . PRO A 1 92 ? -1.130 -1.073 8.729 1.00 96.12 92 PRO A O 1
ATOM 708 N N . GLY A 1 93 ? 0.530 -1.698 7.347 1.00 96.69 93 GLY A N 1
ATOM 709 C CA . GLY A 1 93 ? 0.244 -0.695 6.320 1.00 96.69 93 GLY A CA 1
ATOM 710 C C . GLY A 1 93 ? -1.036 -1.011 5.545 1.00 96.69 93 GLY A C 1
ATOM 711 O O . GLY A 1 93 ? -1.835 -0.112 5.299 1.00 96.69 93 GLY A O 1
ATOM 712 N N . GLU A 1 94 ? -1.263 -2.287 5.216 1.00 98.06 94 GLU A N 1
ATOM 713 C CA . GLU A 1 94 ? -2.506 -2.757 4.587 1.00 98.06 94 GLU A CA 1
ATOM 714 C C . GLU A 1 94 ? -3.720 -2.462 5.477 1.00 98.06 94 GLU A C 1
ATOM 716 O O . GLU A 1 94 ? -4.713 -1.915 4.999 1.00 98.06 94 GLU A O 1
ATOM 721 N N . ALA A 1 95 ? -3.629 -2.757 6.777 1.00 98.50 95 ALA A N 1
ATOM 722 C CA . ALA A 1 95 ? -4.696 -2.504 7.741 1.00 98.50 95 ALA A CA 1
ATOM 723 C C . ALA A 1 95 ? -5.004 -1.006 7.882 1.00 98.50 95 ALA A C 1
ATOM 725 O O . ALA A 1 95 ? -6.169 -0.605 7.824 1.00 98.50 95 ALA A O 1
ATOM 726 N N . ALA A 1 96 ? -3.969 -0.166 8.006 1.00 98.38 96 ALA A N 1
ATOM 727 C CA . ALA A 1 96 ? -4.139 1.284 8.058 1.00 98.38 96 ALA A CA 1
ATOM 728 C C . ALA A 1 96 ? -4.789 1.826 6.775 1.00 98.38 96 ALA A C 1
ATOM 730 O O . ALA A 1 96 ? -5.696 2.656 6.852 1.00 98.38 96 ALA A O 1
ATOM 731 N N . TYR A 1 97 ? -4.381 1.330 5.604 1.00 98.56 97 TYR A N 1
ATOM 732 C CA . TYR A 1 97 ? -4.976 1.718 4.327 1.00 98.56 97 TYR A CA 1
ATOM 733 C C . TYR A 1 97 ? -6.443 1.287 4.226 1.00 98.56 97 TYR A C 1
ATOM 735 O O . TYR A 1 97 ? -7.297 2.110 3.902 1.00 98.56 97 TYR A O 1
ATOM 743 N N . ALA A 1 98 ? -6.757 0.036 4.566 1.00 98.75 98 ALA A N 1
ATOM 744 C CA . ALA A 1 98 ? -8.111 -0.501 4.500 1.00 98.75 98 ALA A CA 1
ATOM 745 C C . ALA A 1 98 ? -9.090 0.264 5.404 1.00 98.75 98 ALA A C 1
ATOM 747 O O . ALA A 1 98 ? -10.163 0.661 4.949 1.00 98.75 98 ALA A O 1
ATOM 748 N N . LEU A 1 99 ? -8.700 0.535 6.656 1.00 98.81 99 LEU A N 1
ATOM 749 C CA . LEU A 1 99 ? -9.499 1.341 7.585 1.00 98.81 99 LEU A CA 1
ATOM 750 C C . LEU A 1 99 ? -9.670 2.778 7.081 1.00 98.81 99 LEU A C 1
ATOM 752 O O . LEU A 1 99 ? -10.774 3.314 7.115 1.00 98.81 99 LEU A O 1
ATOM 756 N N . SER A 1 100 ? -8.604 3.389 6.560 1.00 98.50 100 SER A N 1
ATOM 757 C CA . SER A 1 100 ? -8.661 4.756 6.025 1.00 98.50 100 SER A CA 1
ATOM 758 C C . SER A 1 100 ? -9.575 4.858 4.805 1.00 98.50 100 SER A C 1
ATOM 760 O O . SER A 1 100 ? -10.374 5.790 4.701 1.00 98.50 100 SER A O 1
ATOM 762 N N . LYS A 1 101 ? -9.524 3.862 3.914 1.00 98.00 101 LYS A N 1
ATOM 763 C CA . LYS A 1 101 ? -10.425 3.768 2.765 1.00 98.00 101 LYS A CA 1
ATOM 764 C C . LYS A 1 101 ? -11.874 3.600 3.213 1.00 98.00 101 LYS A C 1
ATOM 766 O O . LYS A 1 101 ? -12.743 4.313 2.718 1.00 98.00 101 LYS A O 1
ATOM 771 N N . LEU A 1 102 ? -12.130 2.703 4.171 1.00 98.00 102 LEU A N 1
ATOM 772 C CA . LEU A 1 102 ? -13.462 2.482 4.740 1.00 98.00 102 LEU A CA 1
ATOM 773 C C . LEU A 1 102 ? -14.034 3.767 5.354 1.00 98.00 102 LEU A C 1
ATOM 775 O O . LEU A 1 102 ? -15.196 4.097 5.121 1.00 98.00 102 LEU A O 1
ATOM 779 N N . VAL A 1 103 ? -13.212 4.510 6.096 1.00 97.88 103 VAL A N 1
ATOM 780 C CA . VAL A 1 103 ? -13.572 5.819 6.648 1.00 97.88 103 VAL A CA 1
ATOM 781 C C . VAL A 1 103 ? -13.988 6.774 5.535 1.00 97.88 103 VAL A C 1
ATOM 783 O O . VAL A 1 103 ? -15.068 7.359 5.610 1.00 97.88 103 VAL A O 1
ATOM 786 N N . ASN A 1 104 ? -13.175 6.928 4.489 1.00 95.62 104 ASN A N 1
ATOM 787 C CA . ASN A 1 104 ? -13.437 7.900 3.427 1.00 95.62 104 ASN A CA 1
ATOM 788 C C . ASN A 1 104 ? -14.735 7.602 2.668 1.00 95.62 104 ASN A C 1
ATOM 790 O O . ASN A 1 104 ? -15.535 8.513 2.450 1.00 95.62 104 ASN A O 1
ATOM 794 N N . VAL A 1 105 ? -14.991 6.334 2.332 1.00 95.00 105 VAL A N 1
ATOM 795 C CA . VAL A 1 105 ? -16.204 5.948 1.589 1.00 95.00 105 VAL A CA 1
ATOM 796 C C . VAL A 1 105 ? -17.484 6.040 2.429 1.00 95.00 105 VAL A C 1
ATOM 798 O O . VAL A 1 105 ? -18.573 6.118 1.863 1.00 95.00 105 VAL A O 1
ATOM 801 N N . ASN A 1 106 ? -17.370 6.074 3.763 1.00 95.06 106 ASN A N 1
ATOM 802 C CA . ASN A 1 106 ? -18.504 6.203 4.686 1.00 95.06 106 ASN A CA 1
ATOM 803 C C . ASN A 1 106 ? -18.631 7.597 5.334 1.00 95.06 106 ASN A C 1
ATOM 805 O O . ASN A 1 106 ? -19.655 7.893 5.945 1.00 95.06 106 ASN A O 1
ATOM 809 N N . SER A 1 107 ? -17.655 8.493 5.141 1.00 87.62 107 SER A N 1
ATOM 810 C CA . SER A 1 107 ? -17.660 9.858 5.703 1.00 87.62 107 SER A CA 1
ATOM 811 C C . SER A 1 107 ? -18.704 10.793 5.067 1.00 87.62 107 SER A C 1
ATOM 813 O O . SER A 1 107 ? -18.893 11.911 5.539 1.00 87.62 107 SER A O 1
ATOM 815 N N . GLN A 1 108 ? -19.403 10.365 4.008 1.00 77.00 108 GLN A N 1
ATOM 816 C CA . GLN A 1 108 ? -20.487 11.127 3.365 1.00 77.00 108 GLN A CA 1
ATOM 817 C C . GLN A 1 108 ? -21.884 10.816 3.943 1.00 77.00 108 GLN A C 1
ATOM 819 O O . GLN A 1 108 ? -22.881 10.917 3.231 1.00 77.00 108 GLN A O 1
ATOM 824 N N . ASN A 1 109 ? -21.965 10.486 5.237 1.00 67.81 109 ASN A N 1
ATOM 825 C CA . ASN A 1 109 ? -23.194 10.142 5.966 1.00 67.81 109 ASN A CA 1
ATOM 826 C C . ASN A 1 109 ? -23.915 8.900 5.417 1.00 67.81 109 ASN A C 1
ATOM 828 O O . ASN A 1 109 ? -25.084 8.971 5.033 1.00 67.81 109 ASN A O 1
ATOM 832 N N . VAL A 1 110 ? -23.233 7.752 5.412 1.00 81.44 110 VAL A N 1
ATOM 833 C CA . VAL A 1 110 ? -23.907 6.451 5.262 1.00 81.44 110 VAL A CA 1
ATOM 834 C C . VAL A 1 110 ? -24.701 6.185 6.552 1.00 81.44 110 VAL A C 1
ATOM 836 O O . VAL A 1 110 ? -24.072 6.062 7.601 1.00 81.44 110 VAL A O 1
ATOM 839 N N . PRO A 1 111 ? -26.052 6.136 6.524 1.00 81.19 111 PRO A N 1
ATOM 840 C CA . PRO A 1 111 ? -26.881 6.103 7.738 1.00 81.19 111 PRO A CA 1
ATOM 841 C C . PRO A 1 111 ? -26.569 4.958 8.710 1.00 81.19 111 PRO A C 1
ATOM 843 O O . PRO A 1 111 ? -26.836 5.065 9.903 1.00 81.19 111 PRO A O 1
ATOM 846 N N . GLU A 1 112 ? -26.039 3.854 8.193 1.00 89.75 112 GLU A N 1
ATOM 847 C CA . GLU A 1 112 ? -25.741 2.626 8.924 1.00 89.75 112 GLU A CA 1
ATOM 848 C C . GLU A 1 112 ? -24.337 2.599 9.559 1.00 89.75 112 GLU A C 1
ATOM 850 O O . GLU A 1 112 ? -23.984 1.613 10.216 1.00 89.75 112 GLU A O 1
ATOM 855 N N . VAL A 1 113 ? -23.533 3.651 9.373 1.00 93.50 113 VAL A N 1
ATOM 856 C CA . VAL A 1 113 ? -22.218 3.822 10.007 1.00 93.50 113 VAL A CA 1
ATOM 857 C C . VAL A 1 113 ? -22.293 4.969 11.006 1.00 93.50 113 VAL A C 1
ATOM 859 O O . VAL A 1 113 ? -22.629 6.095 10.638 1.00 93.50 113 VAL A O 1
ATOM 862 N N . SER A 1 114 ? -21.991 4.688 12.273 1.00 93.38 114 SER A N 1
ATOM 863 C CA . SER A 1 114 ? -22.028 5.710 13.319 1.00 93.38 114 SER A CA 1
ATOM 864 C C . SER A 1 114 ? -20.755 6.566 13.331 1.00 93.38 114 SER A C 1
ATOM 866 O O . SER A 1 114 ? -19.696 6.161 12.842 1.00 93.38 114 SER A O 1
ATOM 868 N N . GLU A 1 115 ? -20.837 7.762 13.917 1.00 93.81 115 GLU A N 1
ATOM 869 C CA . GLU A 1 115 ? -19.658 8.620 14.089 1.00 93.81 115 GLU A CA 1
ATOM 870 C C . GLU A 1 115 ? -18.626 7.955 15.013 1.00 93.81 115 GLU A C 1
ATOM 872 O O . GLU A 1 115 ? -17.427 8.063 14.777 1.00 93.81 115 GLU A O 1
ATOM 877 N N . GLU A 1 116 ? -19.067 7.208 16.029 1.00 94.94 116 GLU A N 1
ATOM 878 C CA . GLU A 1 116 ? -18.179 6.461 16.924 1.00 94.94 116 GLU A CA 1
ATOM 879 C C . GLU A 1 116 ? -17.367 5.402 16.170 1.00 94.94 116 GLU A C 1
ATOM 881 O O . GLU A 1 116 ? -16.172 5.251 16.427 1.00 94.94 116 GLU A O 1
ATOM 886 N N . GLU A 1 117 ? -17.981 4.712 15.204 1.00 95.75 117 GLU A N 1
ATOM 887 C CA . GLU A 1 117 ? -17.292 3.742 14.349 1.00 95.75 117 GLU A CA 1
ATOM 888 C C . GLU A 1 117 ? -16.237 4.426 13.471 1.00 95.75 117 GLU A C 1
ATOM 890 O O . GLU A 1 117 ? -15.085 3.988 13.438 1.00 95.75 117 GLU A O 1
ATOM 895 N N . LEU A 1 118 ? -16.582 5.551 12.833 1.00 96.75 118 LEU A N 1
ATOM 896 C CA . LEU A 1 118 ? -15.627 6.341 12.045 1.00 96.75 118 LEU A CA 1
ATOM 897 C C . LEU A 1 118 ? -14.452 6.831 12.899 1.00 96.75 118 LEU A C 1
ATOM 899 O O . LEU A 1 118 ? -13.300 6.752 12.468 1.00 96.75 118 LEU A O 1
ATOM 903 N N . VAL A 1 119 ? -14.729 7.335 14.103 1.00 97.19 119 VAL A N 1
ATOM 904 C CA . VAL A 1 119 ? -13.708 7.792 15.054 1.00 97.19 119 VAL A CA 1
ATOM 905 C C . VAL A 1 119 ? -12.788 6.641 15.446 1.00 97.19 119 VAL A C 1
ATOM 907 O O . VAL A 1 119 ? -11.568 6.813 15.434 1.00 97.19 119 VAL A O 1
ATOM 910 N N . LEU A 1 120 ? -13.347 5.470 15.751 1.00 97.94 120 LEU A N 1
ATOM 911 C CA . LEU A 1 120 ? -12.581 4.291 16.137 1.00 97.94 120 LEU A CA 1
ATOM 912 C C . LEU A 1 120 ? -11.658 3.826 15.004 1.00 97.94 120 LEU A C 1
ATOM 914 O O . LEU A 1 120 ? -10.460 3.656 15.223 1.00 97.94 120 LEU A O 1
ATOM 918 N N . TRP A 1 121 ? -12.172 3.712 13.777 1.00 98.44 121 TRP A N 1
ATOM 919 C CA . TRP A 1 121 ? -11.370 3.316 12.615 1.00 98.44 121 TRP A CA 1
ATOM 920 C C . TRP A 1 121 ? -10.255 4.320 12.306 1.00 98.44 121 TRP A C 1
ATOM 922 O O . TRP A 1 121 ? -9.114 3.910 12.077 1.00 98.44 121 TRP A O 1
ATOM 932 N N . LYS A 1 122 ? -10.549 5.630 12.363 1.00 98.50 122 LYS A N 1
ATOM 933 C CA . LYS A 1 122 ? -9.540 6.695 12.215 1.00 98.50 122 LYS A CA 1
ATOM 934 C C . LYS A 1 122 ? -8.445 6.568 13.270 1.00 98.50 122 LYS A C 1
ATOM 936 O O . LYS A 1 122 ? -7.267 6.577 12.929 1.00 98.50 122 LYS A O 1
ATOM 941 N N . GLN A 1 123 ? -8.818 6.416 14.543 1.00 98.31 123 GLN A N 1
ATOM 942 C CA . GLN A 1 123 ? -7.861 6.296 15.646 1.00 98.31 123 GLN A CA 1
ATOM 943 C C . GLN A 1 123 ? -6.970 5.061 15.506 1.00 98.31 123 GLN A C 1
ATOM 945 O O . GLN A 1 123 ? -5.759 5.162 15.710 1.00 98.31 123 GLN A O 1
ATOM 950 N N . THR A 1 124 ? -7.543 3.915 15.136 1.00 98.75 124 THR A N 1
ATOM 951 C CA . THR A 1 124 ? -6.776 2.686 14.922 1.00 98.75 124 THR A CA 1
ATOM 952 C C . THR A 1 124 ? -5.789 2.845 13.768 1.00 98.75 124 THR A C 1
ATOM 954 O O . THR A 1 124 ? -4.611 2.531 13.950 1.00 98.75 124 THR A O 1
ATOM 957 N N . ALA A 1 125 ? -6.222 3.392 12.625 1.00 98.69 125 ALA A N 1
ATOM 958 C CA . ALA A 1 125 ? -5.346 3.657 11.482 1.00 98.69 125 ALA A CA 1
ATOM 959 C C . ALA A 1 125 ? -4.215 4.642 11.833 1.00 98.69 125 ALA A C 1
ATOM 961 O O . ALA A 1 125 ? -3.049 4.362 11.549 1.00 98.69 125 ALA A O 1
ATOM 962 N N . SER A 1 126 ? -4.534 5.748 12.517 1.00 98.44 126 SER A N 1
ATOM 963 C CA . SER A 1 126 ? -3.552 6.729 12.996 1.00 98.44 126 SER A CA 1
ATOM 964 C C . SER A 1 126 ? -2.500 6.100 13.902 1.00 98.44 126 SER A C 1
ATOM 966 O O . SER A 1 126 ? -1.312 6.222 13.622 1.00 98.44 126 SER A O 1
ATOM 968 N N . LYS A 1 127 ? -2.912 5.362 14.940 1.00 98.25 127 LYS A N 1
ATOM 969 C CA . LYS A 1 127 ? -1.979 4.714 15.878 1.00 98.25 127 LYS A CA 1
ATOM 970 C C . LYS A 1 127 ? -1.091 3.670 15.202 1.00 98.25 127 LYS A C 1
ATOM 972 O O . LYS A 1 127 ? 0.095 3.590 15.517 1.00 98.25 127 LYS A O 1
ATOM 977 N N . ALA A 1 128 ? -1.643 2.898 14.264 1.00 97.88 128 ALA A N 1
ATOM 978 C CA . ALA A 1 128 ? -0.865 1.938 13.489 1.00 97.88 128 ALA A CA 1
ATOM 979 C C . ALA A 1 128 ? 0.211 2.650 12.656 1.00 97.88 128 ALA A C 1
ATOM 981 O O . ALA A 1 128 ? 1.375 2.250 12.677 1.00 97.88 128 ALA A O 1
ATOM 982 N N . MET A 1 129 ? -0.145 3.744 11.979 1.00 97.75 129 MET A N 1
ATOM 983 C CA . MET A 1 129 ? 0.819 4.539 11.220 1.00 97.75 129 MET A CA 1
ATOM 984 C C . MET A 1 129 ? 1.857 5.210 12.121 1.00 97.75 129 MET A C 1
ATOM 986 O O . MET A 1 129 ? 3.047 5.108 11.825 1.00 97.75 129 MET A O 1
ATOM 990 N N . ASP A 1 130 ? 1.448 5.807 13.242 1.00 97.06 130 ASP A N 1
ATOM 991 C CA . ASP A 1 130 ? 2.341 6.436 14.224 1.00 97.06 130 ASP A CA 1
ATOM 992 C C . ASP A 1 130 ? 3.371 5.444 14.781 1.00 97.06 130 ASP A C 1
ATOM 994 O O . ASP A 1 130 ? 4.562 5.763 14.883 1.00 97.06 130 ASP A O 1
ATOM 998 N N . TYR A 1 131 ? 2.941 4.213 15.079 1.00 96.56 131 TYR A N 1
ATOM 999 C CA . TYR A 1 131 ? 3.833 3.134 15.493 1.00 96.56 131 TYR A CA 1
ATOM 1000 C C . TYR A 1 131 ? 4.890 2.840 14.420 1.00 96.56 131 TYR A C 1
ATOM 1002 O O . TYR A 1 131 ? 6.090 2.793 14.717 1.00 96.56 131 TYR A O 1
ATOM 1010 N N . ILE A 1 132 ? 4.471 2.675 13.159 1.00 95.56 132 ILE A N 1
ATOM 1011 C CA . ILE A 1 132 ? 5.396 2.335 12.075 1.00 95.56 132 ILE A CA 1
ATOM 1012 C C . ILE A 1 132 ? 6.371 3.489 11.818 1.00 95.56 132 ILE A C 1
ATOM 1014 O O . ILE A 1 132 ? 7.580 3.253 11.797 1.00 95.56 132 ILE A O 1
ATOM 1018 N N . VAL A 1 133 ? 5.899 4.733 11.671 1.00 95.69 133 VAL A N 1
ATOM 1019 C CA . VAL A 1 133 ? 6.787 5.880 11.392 1.00 95.69 133 VAL A CA 1
ATOM 1020 C C . VAL A 1 133 ? 7.777 6.109 12.536 1.00 95.69 133 VAL A C 1
ATOM 1022 O O . VAL A 1 133 ? 8.963 6.320 12.284 1.00 95.69 133 VAL A O 1
ATOM 1025 N N . THR A 1 134 ? 7.344 5.952 13.792 1.00 96.06 134 THR A N 1
ATOM 1026 C CA . THR A 1 134 ? 8.217 6.055 14.975 1.00 96.06 134 THR A CA 1
ATOM 1027 C C . THR A 1 134 ? 9.261 4.943 15.022 1.00 96.06 134 THR A C 1
ATOM 1029 O O . THR A 1 134 ? 10.391 5.148 15.472 1.00 96.06 134 THR A O 1
ATOM 1032 N N . ARG A 1 135 ? 8.909 3.733 14.585 1.00 95.00 135 ARG A N 1
ATOM 1033 C CA . ARG A 1 135 ? 9.859 2.624 14.493 1.00 95.00 135 ARG A CA 1
ATOM 1034 C C . ARG A 1 135 ? 10.882 2.860 13.383 1.00 95.00 135 ARG A C 1
ATOM 1036 O O . ARG A 1 135 ? 12.073 2.643 13.596 1.00 95.00 135 ARG A O 1
ATOM 1043 N N . GLU A 1 136 ? 10.431 3.281 12.205 1.00 95.62 136 GLU A N 1
ATOM 1044 C CA . GLU A 1 136 ? 11.286 3.474 11.031 1.00 95.62 136 GLU A CA 1
ATOM 1045 C C . GLU A 1 136 ? 12.184 4.720 11.136 1.00 95.62 136 GLU A C 1
ATOM 1047 O O . GLU A 1 136 ? 13.301 4.716 10.612 1.00 95.62 136 GLU A O 1
ATOM 1052 N N . SER A 1 137 ? 11.769 5.756 11.874 1.00 95.12 137 SER A N 1
ATOM 1053 C CA . SER A 1 137 ? 12.594 6.948 12.129 1.00 95.12 137 SER A CA 1
ATOM 1054 C C . SER A 1 137 ? 13.894 6.627 12.876 1.00 95.12 137 SER A C 1
ATOM 1056 O O . SER A 1 137 ? 14.902 7.304 12.688 1.00 95.12 137 SER A O 1
ATOM 1058 N N . LYS A 1 138 ? 13.915 5.540 13.658 1.00 96.00 138 LYS A N 1
ATOM 1059 C CA . LYS A 1 138 ? 15.090 5.074 14.415 1.00 96.00 138 LYS A CA 1
ATOM 1060 C C . LYS A 1 138 ? 16.080 4.260 13.575 1.00 96.00 138 LYS A C 1
ATOM 1062 O O . LYS A 1 138 ? 17.152 3.915 14.071 1.00 96.00 138 LYS A O 1
ATOM 1067 N N . LYS A 1 139 ? 15.733 3.906 12.334 1.00 96.19 139 LYS A N 1
ATOM 1068 C CA . LYS A 1 139 ? 16.558 3.051 11.467 1.00 96.19 139 LYS A CA 1
ATOM 1069 C C . LYS A 1 139 ? 17.446 3.859 10.529 1.00 96.19 139 LYS A C 1
ATOM 1071 O O . LYS A 1 139 ? 17.129 4.991 10.169 1.00 96.19 139 LYS A O 1
ATOM 1076 N N . SER A 1 140 ? 18.538 3.241 10.077 1.00 95.44 140 SER A N 1
ATOM 1077 C CA . SER A 1 140 ? 19.371 3.764 8.986 1.00 95.44 140 SER A CA 1
ATOM 1078 C C . SER A 1 140 ? 18.612 3.741 7.650 1.00 95.44 140 SER A C 1
ATOM 1080 O O . SER A 1 140 ? 17.664 2.976 7.499 1.00 95.44 140 SER A O 1
ATOM 1082 N N . ASP A 1 141 ? 19.039 4.516 6.647 1.00 92.25 141 ASP A N 1
ATOM 1083 C CA . ASP A 1 141 ? 18.426 4.475 5.300 1.00 92.25 141 ASP A CA 1
ATOM 1084 C C . ASP A 1 141 ? 18.522 3.094 4.634 1.00 92.25 141 ASP A C 1
ATOM 1086 O O . ASP A 1 141 ? 17.705 2.741 3.783 1.00 92.25 141 ASP A O 1
ATOM 1090 N N . LYS A 1 142 ? 19.519 2.298 5.031 1.00 88.50 142 LYS A N 1
ATOM 1091 C CA . LYS A 1 142 ? 19.705 0.930 4.550 1.00 88.50 142 LYS A CA 1
ATOM 1092 C C . LYS A 1 142 ? 18.626 -0.013 5.090 1.00 88.50 142 LYS A C 1
ATOM 1094 O O . LYS A 1 142 ? 18.154 -0.866 4.343 1.00 88.50 142 LYS A O 1
ATOM 1099 N N . ASP A 1 143 ? 18.245 0.158 6.355 1.00 91.12 143 ASP A N 1
ATOM 1100 C CA . ASP A 1 143 ? 17.291 -0.711 7.063 1.00 91.12 143 ASP A CA 1
ATOM 1101 C C . ASP A 1 143 ? 15.867 -0.130 7.102 1.00 91.12 143 ASP A C 1
ATOM 1103 O O . ASP A 1 143 ? 14.945 -0.759 7.626 1.00 91.12 143 ASP A O 1
ATOM 1107 N N . PHE A 1 144 ? 15.696 1.078 6.561 1.00 92.00 144 PHE A N 1
ATOM 1108 C CA . PHE A 1 144 ? 14.431 1.787 6.458 1.00 92.00 144 PHE A CA 1
ATOM 1109 C C . PHE A 1 144 ? 13.470 1.053 5.527 1.00 92.00 144 PHE A C 1
ATOM 1111 O O . PHE A 1 144 ? 13.752 0.826 4.344 1.00 92.00 144 PHE A O 1
ATOM 1118 N N . ILE A 1 145 ? 12.307 0.705 6.065 1.00 88.44 145 ILE A N 1
ATOM 1119 C CA . ILE A 1 145 ? 11.245 0.063 5.311 1.00 88.44 145 ILE A CA 1
ATOM 1120 C C . ILE A 1 145 ? 10.237 1.126 4.909 1.00 88.44 145 ILE A C 1
ATOM 1122 O O . ILE A 1 145 ? 9.605 1.757 5.749 1.00 88.44 145 ILE A O 1
ATOM 1126 N N . ASN A 1 146 ? 10.050 1.257 3.601 1.00 83.12 146 ASN A N 1
ATOM 1127 C CA . ASN A 1 146 ? 9.143 2.224 3.007 1.00 83.12 146 ASN A CA 1
ATOM 1128 C C . ASN A 1 146 ? 8.125 1.577 2.081 1.00 83.12 146 ASN A C 1
ATOM 1130 O O . ASN A 1 146 ? 8.123 1.815 0.876 1.00 83.12 146 ASN A O 1
ATOM 1134 N N . ASP A 1 147 ? 7.290 0.700 2.615 1.00 86.44 147 ASP A N 1
ATOM 1135 C CA . ASP A 1 147 ? 6.350 -0.017 1.771 1.00 86.44 147 ASP A CA 1
ATOM 1136 C C . ASP A 1 147 ? 5.249 0.887 1.173 1.00 86.44 147 ASP A C 1
ATOM 1138 O O . ASP A 1 147 ? 4.847 1.890 1.758 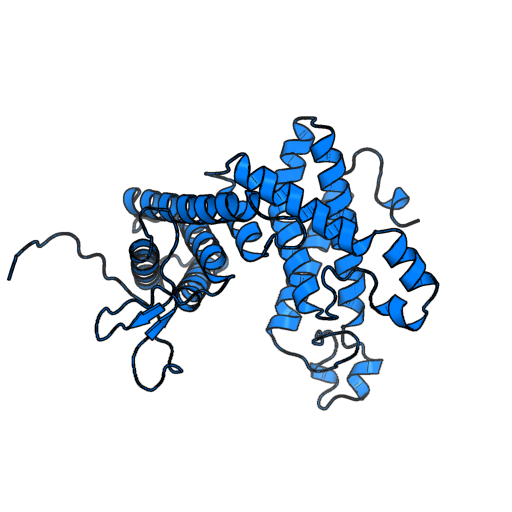1.00 86.44 147 ASP A O 1
ATOM 1142 N N . HIS A 1 148 ? 4.788 0.539 -0.027 1.00 93.00 148 HIS A N 1
ATOM 1143 C CA . HIS A 1 148 ? 3.743 1.257 -0.750 1.00 93.00 148 HIS A CA 1
ATOM 1144 C C . HIS A 1 148 ? 2.378 1.280 -0.058 1.00 93.00 148 HIS A C 1
ATOM 1146 O O . HIS A 1 148 ? 1.695 2.296 -0.150 1.00 93.00 148 HIS A O 1
ATOM 1152 N N . TRP A 1 149 ? 2.012 0.251 0.709 1.00 96.25 149 TRP A N 1
ATOM 1153 C CA . TRP A 1 149 ? 0.766 0.239 1.478 1.00 96.25 149 TRP A CA 1
ATOM 1154 C C . TRP A 1 149 ? 0.710 1.373 2.500 1.00 96.25 149 TRP A C 1
ATOM 1156 O O . TRP A 1 149 ? -0.331 1.994 2.687 1.00 96.25 149 TRP A O 1
ATOM 1166 N N . MET A 1 150 ? 1.852 1.710 3.105 1.00 94.75 150 MET A N 1
ATOM 1167 C CA . MET A 1 1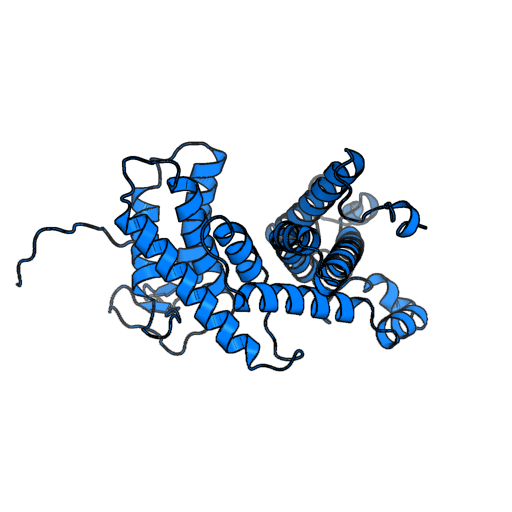50 ? 1.946 2.848 4.020 1.00 94.75 150 MET A CA 1
ATOM 1168 C C . MET A 1 150 ? 1.726 4.179 3.297 1.00 94.75 150 MET A C 1
ATOM 1170 O O . MET A 1 150 ? 1.094 5.080 3.835 1.00 94.75 150 MET A O 1
ATOM 1174 N N . MET A 1 151 ? 2.236 4.301 2.071 1.00 95.69 151 MET A N 1
ATOM 1175 C CA . MET A 1 151 ? 2.038 5.490 1.242 1.00 95.69 151 MET A CA 1
ATOM 1176 C C . MET A 1 151 ? 0.577 5.625 0.790 1.00 95.69 151 MET A C 1
ATOM 1178 O O . MET A 1 151 ? 0.040 6.730 0.801 1.00 95.69 151 MET A O 1
ATOM 1182 N N . TYR A 1 152 ? -0.096 4.515 0.475 1.00 96.69 152 TYR A N 1
ATOM 1183 C CA . TYR A 1 152 ? -1.541 4.513 0.236 1.00 96.69 152 TYR A CA 1
ATOM 1184 C C . TYR A 1 152 ? -2.339 4.917 1.474 1.00 96.69 152 TYR A C 1
ATOM 1186 O O . TYR A 1 152 ? -3.231 5.756 1.367 1.00 96.69 152 TYR A O 1
ATOM 1194 N N . ALA A 1 153 ? -1.989 4.384 2.648 1.00 97.50 153 ALA A N 1
ATOM 1195 C CA . ALA A 1 153 ? -2.612 4.791 3.902 1.00 97.50 153 ALA A CA 1
ATOM 1196 C C . ALA A 1 153 ? -2.466 6.304 4.117 1.00 97.50 153 ALA A C 1
ATOM 1198 O O . ALA A 1 153 ? -3.469 6.985 4.283 1.00 97.50 153 ALA A O 1
ATOM 1199 N N . MET A 1 154 ? -1.253 6.857 3.997 1.00 96.31 154 MET A N 1
ATOM 1200 C CA . MET A 1 154 ? -1.025 8.306 4.096 1.00 96.31 154 MET A CA 1
ATOM 1201 C C . MET A 1 154 ? -1.896 9.110 3.119 1.00 96.31 154 MET A C 1
ATOM 1203 O O . MET A 1 154 ? -2.461 10.135 3.499 1.00 96.31 154 MET A O 1
ATOM 1207 N N . ALA A 1 155 ? -2.022 8.652 1.872 1.00 95.12 155 ALA A N 1
ATOM 1208 C CA . ALA A 1 155 ? -2.833 9.325 0.863 1.00 95.12 155 ALA A CA 1
ATOM 1209 C C . ALA A 1 155 ? -4.329 9.339 1.222 1.00 95.12 155 ALA A C 1
ATOM 1211 O O . ALA A 1 155 ? -4.974 10.377 1.080 1.00 95.12 155 ALA A O 1
ATOM 1212 N N . GLU A 1 156 ? -4.873 8.230 1.733 1.00 96.06 156 GLU A N 1
ATOM 1213 C CA . GLU A 1 156 ? -6.266 8.166 2.200 1.00 96.06 156 GLU A CA 1
ATOM 1214 C C . GLU A 1 156 ? -6.484 8.931 3.510 1.00 96.06 156 GLU A C 1
ATOM 1216 O O . GLU A 1 156 ? -7.554 9.496 3.718 1.00 96.06 156 GLU A O 1
ATOM 1221 N N . MET A 1 157 ? -5.495 8.969 4.403 1.00 96.62 157 MET A N 1
ATOM 1222 C CA . MET A 1 157 ? -5.599 9.672 5.685 1.00 96.62 157 MET A CA 1
ATOM 1223 C C . MET A 1 157 ? -5.527 11.189 5.527 1.00 96.62 157 MET A C 1
ATOM 1225 O O . MET A 1 157 ? -6.072 11.924 6.349 1.00 96.62 157 MET A O 1
ATOM 1229 N N . ARG A 1 158 ? -4.910 11.670 4.442 1.00 93.62 158 ARG A N 1
ATOM 1230 C CA . ARG A 1 158 ? -4.702 13.090 4.134 1.00 93.62 158 ARG A CA 1
ATOM 1231 C C . ARG A 1 158 ? -5.875 14.029 4.450 1.00 93.62 158 ARG A C 1
ATOM 1233 O O . ARG A 1 158 ? -5.605 15.087 5.012 1.00 93.62 158 ARG A O 1
ATOM 1240 N N . PRO A 1 159 ? -7.147 13.715 4.133 1.00 91.31 159 PRO A N 1
ATOM 1241 C CA . PRO A 1 159 ? -8.255 14.635 4.388 1.00 91.31 159 PRO A CA 1
ATOM 1242 C C . PRO A 1 159 ? -8.566 14.856 5.875 1.00 91.31 159 PRO A C 1
ATOM 1244 O O . PRO A 1 159 ? -9.300 15.787 6.200 1.00 91.31 159 PRO A O 1
ATOM 1247 N N . TRP A 1 160 ? -8.072 14.000 6.776 1.00 94.06 160 TRP A N 1
ATOM 1248 C CA . TRP A 1 160 ? -8.474 14.010 8.185 1.00 94.06 160 TRP A CA 1
ATOM 1249 C C . TRP A 1 160 ? -7.340 13.770 9.193 1.00 94.06 160 TRP A C 1
ATOM 1251 O O . TRP A 1 160 ? -7.534 14.070 10.371 1.00 94.06 160 TRP A O 1
ATOM 1261 N N . HIS A 1 161 ? -6.169 13.269 8.782 1.00 93.31 161 HIS A N 1
ATOM 1262 C CA . HIS A 1 161 ? -5.017 13.087 9.665 1.00 93.31 161 HIS A CA 1
ATOM 1263 C C . HIS A 1 161 ? -3.688 12.919 8.915 1.00 93.31 161 HIS A C 1
ATOM 1265 O O . HIS A 1 161 ? -3.470 11.927 8.225 1.00 93.31 161 HIS A O 1
ATOM 1271 N N . LEU A 1 162 ? -2.754 13.843 9.143 1.00 91.19 162 LEU A N 1
ATOM 1272 C CA . LEU A 1 162 ? -1.338 13.692 8.809 1.00 91.19 162 LEU A CA 1
ATOM 1273 C C . LEU A 1 162 ? -0.494 14.292 9.925 1.00 91.19 162 LEU A C 1
ATOM 1275 O O . LEU A 1 162 ? -0.817 15.362 10.439 1.00 91.19 162 LEU A O 1
ATOM 1279 N N . THR A 1 163 ? 0.587 13.606 10.283 1.00 91.88 163 THR A N 1
ATOM 1280 C CA . THR A 1 163 ? 1.568 14.094 11.256 1.00 91.88 163 THR A CA 1
ATOM 1281 C C . THR A 1 163 ? 2.868 14.472 10.556 1.00 91.88 163 THR A C 1
ATOM 1283 O O . THR A 1 163 ? 3.187 13.940 9.488 1.00 91.88 163 THR A O 1
ATOM 1286 N N . ASP A 1 164 ? 3.663 15.335 11.188 1.00 90.38 164 ASP A N 1
ATOM 1287 C CA . ASP A 1 164 ? 5.001 15.687 10.696 1.00 90.38 164 ASP A CA 1
ATOM 1288 C C . ASP A 1 164 ? 5.864 14.433 10.483 1.00 90.38 164 ASP A C 1
ATOM 1290 O O . ASP A 1 164 ? 6.551 14.312 9.473 1.00 90.38 164 ASP A O 1
ATOM 1294 N N . GLY A 1 165 ? 5.750 13.437 11.371 1.00 92.38 165 GLY A N 1
ATOM 1295 C CA . GLY A 1 165 ? 6.456 12.160 11.239 1.00 92.38 165 GLY A CA 1
ATOM 1296 C C . GLY A 1 165 ? 6.049 11.357 9.996 1.00 92.38 165 GLY A C 1
ATOM 1297 O O . GLY A 1 165 ? 6.901 10.732 9.361 1.00 92.38 165 GLY A O 1
ATOM 1298 N N . MET A 1 166 ? 4.772 11.395 9.600 1.00 93.88 166 MET A N 1
ATOM 1299 C CA . MET A 1 166 ? 4.313 10.790 8.342 1.00 93.88 166 MET A CA 1
ATOM 1300 C C . MET A 1 166 ? 4.857 11.555 7.129 1.00 93.88 166 MET A C 1
ATOM 1302 O O . MET A 1 166 ? 5.309 10.938 6.163 1.00 93.88 166 MET A O 1
ATOM 1306 N N . MET A 1 167 ? 4.887 12.887 7.184 1.00 91.19 167 MET A N 1
ATOM 1307 C CA . MET A 1 167 ? 5.452 13.707 6.108 1.00 91.19 167 MET A CA 1
ATOM 1308 C C . MET A 1 167 ? 6.959 13.480 5.945 1.00 91.19 167 MET A C 1
ATOM 1310 O O . MET A 1 167 ? 7.429 13.230 4.832 1.00 91.19 167 MET A O 1
ATOM 1314 N N . GLU A 1 168 ? 7.711 13.451 7.045 1.00 91.31 168 GLU A N 1
ATOM 1315 C CA . GLU A 1 168 ? 9.135 13.104 7.056 1.00 91.31 168 GLU A CA 1
ATOM 1316 C C . GLU A 1 168 ? 9.385 11.701 6.491 1.00 91.31 168 GLU A C 1
ATOM 1318 O O . GLU A 1 168 ? 10.315 11.500 5.703 1.00 91.31 168 GLU A O 1
ATOM 1323 N N . PHE A 1 169 ? 8.535 10.729 6.835 1.00 93.88 169 PHE A N 1
ATOM 1324 C CA . PHE A 1 169 ? 8.593 9.380 6.279 1.00 93.88 169 PHE A CA 1
ATOM 1325 C C . PHE A 1 169 ? 8.421 9.377 4.748 1.00 93.88 169 PHE A C 1
ATOM 1327 O O . PHE A 1 169 ? 9.189 8.712 4.038 1.00 93.88 169 PHE A O 1
ATOM 1334 N N . GLY A 1 170 ? 7.456 10.139 4.223 1.00 92.50 170 GLY A N 1
ATOM 1335 C CA . GLY A 1 170 ? 7.223 10.290 2.784 1.00 92.50 170 GLY A CA 1
ATOM 1336 C C . GLY A 1 170 ? 8.400 10.953 2.060 1.00 92.50 170 GLY A C 1
ATOM 1337 O O . GLY A 1 170 ? 8.915 10.407 1.080 1.00 92.50 170 GLY A O 1
ATOM 1338 N N . ILE A 1 171 ? 8.905 12.066 2.599 1.00 91.06 171 ILE A N 1
ATOM 1339 C CA . ILE A 1 171 ? 10.083 12.788 2.087 1.00 91.06 171 ILE A CA 1
ATOM 1340 C C . ILE A 1 171 ? 11.315 11.876 2.049 1.00 91.06 171 ILE A C 1
ATOM 1342 O O . ILE A 1 171 ? 12.020 11.788 1.037 1.00 91.06 171 ILE A O 1
ATOM 1346 N N . ARG A 1 172 ? 11.567 11.145 3.140 1.00 92.56 172 ARG A N 1
ATOM 1347 C CA . ARG A 1 172 ? 12.674 10.188 3.231 1.00 92.56 172 ARG A CA 1
ATOM 1348 C C . ARG A 1 172 ? 12.530 9.069 2.202 1.00 92.56 172 ARG A C 1
ATOM 1350 O O . ARG A 1 172 ? 13.518 8.675 1.583 1.00 92.56 172 ARG A O 1
ATOM 1357 N N . THR A 1 173 ? 11.309 8.585 1.987 1.00 92.56 173 THR A N 1
ATOM 1358 C CA . THR A 1 173 ? 11.008 7.562 0.980 1.00 92.56 173 THR A CA 1
ATOM 1359 C C . THR A 1 173 ? 11.322 8.038 -0.432 1.00 92.56 173 THR A C 1
ATOM 1361 O O . THR A 1 173 ? 12.013 7.323 -1.158 1.00 92.56 173 THR A O 1
ATOM 1364 N N . ALA A 1 174 ? 10.875 9.241 -0.798 1.00 90.88 174 ALA A N 1
ATOM 1365 C CA . ALA A 1 174 ? 11.158 9.856 -2.091 1.00 90.88 174 ALA A CA 1
ATOM 1366 C C . ALA A 1 174 ? 12.662 10.026 -2.336 1.00 90.88 174 ALA A C 1
ATOM 1368 O O . ALA A 1 174 ? 13.173 9.644 -3.390 1.00 90.88 174 ALA A O 1
ATOM 1369 N N . ARG A 1 175 ? 13.391 10.529 -1.332 1.00 90.62 175 ARG A N 1
ATOM 1370 C CA . ARG A 1 175 ? 14.846 10.685 -1.406 1.00 90.62 175 ARG A CA 1
ATOM 1371 C C . ARG A 1 175 ? 15.555 9.349 -1.637 1.00 90.62 175 ARG A C 1
ATOM 1373 O O . ARG A 1 175 ? 16.331 9.244 -2.580 1.00 90.62 175 ARG A O 1
ATOM 1380 N N . ILE A 1 176 ? 15.277 8.337 -0.813 1.00 90.00 176 ILE A N 1
ATOM 1381 C CA . ILE A 1 176 ? 15.926 7.019 -0.927 1.00 90.00 176 ILE A CA 1
ATOM 1382 C C . ILE A 1 176 ? 15.590 6.358 -2.267 1.00 90.00 176 ILE A C 1
ATOM 1384 O O . ILE A 1 176 ? 16.450 5.720 -2.870 1.00 90.00 176 ILE A O 1
ATOM 1388 N N . ALA A 1 177 ? 14.346 6.487 -2.737 1.00 89.44 177 ALA A N 1
ATOM 1389 C CA . ALA A 1 177 ? 13.936 5.957 -4.033 1.00 89.44 177 ALA A CA 1
ATOM 1390 C C . ALA A 1 177 ? 14.753 6.580 -5.174 1.00 89.44 177 ALA A C 1
ATOM 1392 O O . ALA A 1 177 ? 15.302 5.842 -5.990 1.00 89.44 177 ALA A O 1
ATOM 1393 N N . HIS A 1 178 ? 14.897 7.907 -5.160 1.00 89.12 178 HIS A N 1
ATOM 1394 C CA . HIS A 1 178 ? 15.675 8.641 -6.149 1.00 89.12 178 HIS A CA 1
ATOM 1395 C C . HIS A 1 178 ? 17.163 8.281 -6.104 1.00 89.12 178 HIS A C 1
ATOM 1397 O O . HIS A 1 178 ? 17.738 7.918 -7.126 1.00 89.12 178 HIS A O 1
ATOM 1403 N N . GLU A 1 179 ? 17.784 8.319 -4.920 1.00 86.50 179 GLU A N 1
ATOM 1404 C CA . GLU A 1 179 ? 19.211 8.010 -4.745 1.00 86.50 179 GLU A CA 1
ATOM 1405 C C . GLU A 1 179 ? 19.559 6.620 -5.293 1.00 86.50 179 GLU A C 1
ATOM 1407 O O . GLU A 1 179 ? 20.581 6.451 -5.954 1.00 86.50 179 GLU A O 1
ATOM 1412 N N . ARG A 1 180 ? 18.680 5.629 -5.098 1.00 83.75 180 ARG A N 1
ATOM 1413 C CA . ARG A 1 180 ? 18.870 4.264 -5.617 1.00 83.75 180 ARG A CA 1
ATOM 1414 C C . ARG A 1 180 ? 18.796 4.130 -7.138 1.00 83.75 180 ARG A C 1
ATOM 1416 O O . ARG A 1 180 ? 19.169 3.073 -7.645 1.00 83.75 180 ARG A O 1
ATOM 1423 N N . GLN A 1 181 ? 18.282 5.137 -7.835 1.00 82.25 181 GLN A N 1
ATOM 1424 C CA . GLN A 1 181 ? 18.202 5.172 -9.293 1.00 82.25 181 GLN A CA 1
ATOM 1425 C C . GLN A 1 181 ? 19.274 6.089 -9.905 1.00 82.25 181 GLN A C 1
ATOM 1427 O O . GLN A 1 181 ? 19.586 5.935 -11.083 1.00 82.25 181 GLN A O 1
ATOM 1432 N N . THR A 1 182 ? 19.826 7.044 -9.141 1.00 73.88 182 THR A N 1
ATOM 1433 C CA . THR A 1 182 ? 20.641 8.144 -9.688 1.00 73.88 182 THR A CA 1
ATOM 1434 C C . THR A 1 182 ? 22.042 8.293 -9.104 1.00 73.88 182 THR A C 1
ATOM 1436 O O . THR A 1 182 ? 22.744 9.234 -9.482 1.00 73.88 182 THR A O 1
ATOM 1439 N N . THR A 1 183 ? 22.505 7.405 -8.212 1.00 67.06 183 THR A N 1
ATOM 1440 C CA . THR A 1 183 ? 23.882 7.542 -7.706 1.00 67.06 183 THR A CA 1
ATOM 1441 C C . THR A 1 183 ? 24.904 7.498 -8.855 1.00 67.06 183 THR A C 1
ATOM 1443 O O . THR A 1 183 ? 24.788 6.646 -9.741 1.00 67.06 183 THR A O 1
ATOM 1446 N N . PRO A 1 184 ? 25.921 8.387 -8.864 1.00 58.50 184 PRO A N 1
ATOM 1447 C CA . PRO A 1 184 ? 26.933 8.422 -9.918 1.00 58.50 184 PRO A CA 1
ATOM 1448 C C . PRO A 1 184 ? 27.612 7.074 -10.135 1.00 58.50 184 PRO A C 1
ATOM 1450 O O . PRO A 1 184 ? 27.822 6.688 -11.277 1.00 58.50 184 PRO A O 1
ATOM 1453 N N . ASP A 1 185 ? 27.874 6.324 -9.064 1.00 59.94 185 ASP A N 1
ATOM 1454 C CA . ASP A 1 185 ? 28.461 4.988 -9.160 1.00 59.94 185 ASP A CA 1
ATOM 1455 C C . ASP A 1 185 ? 27.529 4.007 -9.882 1.00 59.94 185 ASP A C 1
ATOM 1457 O O . ASP A 1 185 ? 28.001 3.235 -10.708 1.00 59.94 185 ASP A O 1
ATOM 1461 N N . GLN A 1 186 ? 26.211 4.064 -9.653 1.00 63.94 186 GLN A N 1
ATOM 1462 C CA . GLN A 1 186 ? 25.252 3.240 -10.395 1.00 63.94 186 GLN A CA 1
ATOM 1463 C C . GLN A 1 186 ? 25.115 3.680 -11.852 1.00 63.94 186 GLN A C 1
ATOM 1465 O O . GLN A 1 186 ? 25.120 2.826 -12.731 1.00 63.94 186 GLN A O 1
ATOM 1470 N N . ILE A 1 187 ? 25.026 4.985 -12.126 1.00 63.66 187 ILE A N 1
ATOM 1471 C CA . ILE A 1 187 ? 24.930 5.504 -13.500 1.00 63.66 187 ILE A CA 1
ATOM 1472 C C . ILE A 1 187 ? 26.191 5.135 -14.286 1.00 63.66 187 ILE A C 1
ATOM 1474 O O . ILE A 1 187 ? 26.095 4.611 -15.392 1.00 63.66 187 ILE A O 1
ATOM 1478 N N . VAL A 1 188 ? 27.374 5.352 -13.707 1.00 60.31 188 VAL A N 1
ATOM 1479 C CA . VAL A 1 188 ? 28.662 5.009 -14.322 1.00 60.31 188 VAL A CA 1
ATOM 1480 C C . VAL A 1 188 ? 28.788 3.499 -14.495 1.00 60.31 188 VAL A C 1
ATOM 1482 O O . VAL A 1 188 ? 29.197 3.047 -15.560 1.00 60.31 188 VAL A O 1
ATOM 1485 N N . GLN A 1 189 ? 28.391 2.705 -13.500 1.00 61.03 189 GLN A N 1
ATOM 1486 C CA . GLN A 1 189 ? 28.418 1.250 -13.606 1.00 61.03 189 GLN A CA 1
ATOM 1487 C C . GLN A 1 189 ? 27.472 0.734 -14.698 1.00 61.03 189 GLN A C 1
ATOM 1489 O O . GLN A 1 189 ? 27.869 -0.120 -15.486 1.00 61.03 189 GLN A O 1
ATOM 1494 N N . MET A 1 190 ? 26.254 1.271 -14.794 1.00 64.50 190 MET A N 1
ATOM 1495 C CA . MET A 1 190 ? 25.313 0.942 -15.869 1.00 64.50 190 MET A CA 1
ATOM 1496 C C . MET A 1 190 ? 25.859 1.371 -17.238 1.00 64.50 190 MET A C 1
ATOM 1498 O O . MET A 1 190 ? 25.755 0.615 -18.195 1.00 64.50 190 MET A O 1
ATOM 1502 N N . GLN A 1 191 ? 26.496 2.545 -17.333 1.00 62.97 191 GLN A N 1
ATOM 1503 C CA . GLN A 1 191 ? 27.129 3.059 -18.559 1.00 62.97 191 GLN A CA 1
ATOM 1504 C C . GLN A 1 191 ? 28.345 2.259 -19.015 1.00 62.97 191 GLN A C 1
ATOM 1506 O O . GLN A 1 191 ? 28.599 2.163 -20.215 1.00 62.97 191 GLN A O 1
ATOM 1511 N N . GLN A 1 192 ? 29.098 1.690 -18.081 1.00 62.72 192 GLN A N 1
ATOM 1512 C CA . GLN A 1 192 ? 30.282 0.891 -18.384 1.00 62.72 192 GLN A CA 1
ATOM 1513 C C . GLN A 1 192 ? 29.944 -0.577 -18.669 1.00 62.72 192 GLN A C 1
ATOM 1515 O O . GLN A 1 192 ? 30.669 -1.236 -19.414 1.00 62.72 192 GLN A O 1
ATOM 1520 N N . GLU A 1 193 ? 28.842 -1.086 -18.119 1.00 68.56 193 GLU A N 1
ATOM 1521 C CA . GLU A 1 193 ? 28.386 -2.461 -18.295 1.00 68.56 193 GLU A CA 1
ATOM 1522 C C . GLU A 1 193 ? 27.115 -2.485 -19.161 1.00 68.56 193 GLU A C 1
ATOM 1524 O O . GLU A 1 193 ? 26.008 -2.374 -18.642 1.00 68.56 193 GLU A O 1
ATOM 1529 N N . TYR A 1 194 ? 27.259 -2.669 -20.483 1.00 58.69 194 TYR A N 1
ATOM 1530 C CA . TYR A 1 194 ? 26.131 -2.736 -21.437 1.00 58.69 194 TYR A CA 1
ATOM 1531 C C . TYR A 1 194 ? 24.974 -3.643 -20.963 1.00 58.69 194 TYR A C 1
ATOM 1533 O O . TYR A 1 194 ? 23.812 -3.301 -21.164 1.00 58.69 194 TYR A O 1
ATOM 1541 N N . ASP A 1 195 ? 25.278 -4.746 -20.272 1.00 64.44 195 ASP A N 1
ATOM 1542 C CA . ASP A 1 195 ? 24.295 -5.714 -19.757 1.00 64.44 195 ASP A CA 1
ATOM 1543 C C . ASP A 1 195 ? 23.437 -5.195 -18.581 1.00 64.44 195 ASP A C 1
ATOM 1545 O O . ASP A 1 195 ? 22.478 -5.858 -18.170 1.00 64.44 195 ASP A O 1
ATOM 1549 N N . LYS A 1 196 ? 23.773 -4.025 -18.020 1.00 71.94 196 LYS A N 1
ATOM 1550 C CA . LYS A 1 196 ? 23.058 -3.383 -16.904 1.00 71.94 196 LYS A CA 1
ATOM 1551 C C . LYS A 1 196 ? 22.157 -2.228 -17.327 1.00 71.94 196 LYS A C 1
ATOM 1553 O O . LYS A 1 196 ? 21.435 -1.698 -16.485 1.00 71.94 196 LYS A O 1
ATOM 1558 N N . MET A 1 197 ? 22.151 -1.856 -18.607 1.00 74.56 197 MET A N 1
ATOM 1559 C CA . MET A 1 197 ? 21.267 -0.799 -19.116 1.00 74.56 197 MET A CA 1
ATOM 1560 C C . MET A 1 197 ? 19.788 -1.123 -18.920 1.00 74.56 197 MET A C 1
ATOM 1562 O O . MET A 1 197 ? 19.014 -0.257 -18.516 1.00 74.56 197 MET A O 1
ATOM 1566 N N . ASP A 1 198 ? 19.423 -2.392 -19.094 1.00 78.81 198 ASP A N 1
ATOM 1567 C CA . ASP A 1 198 ? 18.059 -2.880 -18.878 1.00 78.81 198 ASP A CA 1
ATOM 1568 C C . ASP A 1 198 ? 17.630 -2.805 -17.404 1.00 78.81 198 ASP A C 1
ATOM 1570 O O . ASP A 1 198 ? 16.470 -3.049 -17.094 1.00 78.81 198 ASP A O 1
ATOM 1574 N N . GLU A 1 199 ? 18.544 -2.501 -16.475 1.00 83.94 199 GLU A N 1
ATOM 1575 C CA . GLU A 1 199 ? 18.273 -2.374 -15.040 1.00 83.94 199 GLU A CA 1
ATOM 1576 C C . GLU A 1 199 ? 18.044 -0.913 -14.613 1.00 83.94 199 GLU A C 1
ATOM 1578 O O . GLU A 1 199 ? 17.696 -0.656 -13.460 1.00 83.94 199 GLU A O 1
ATOM 1583 N N . PHE A 1 200 ? 18.213 0.061 -15.515 1.00 85.06 200 PHE A N 1
ATOM 1584 C CA . PHE A 1 200 ? 18.023 1.473 -15.190 1.00 85.06 200 PHE A CA 1
ATOM 1585 C C . PHE A 1 200 ? 16.576 1.755 -14.762 1.00 85.06 200 PHE A C 1
ATOM 1587 O O . PHE A 1 200 ? 15.631 1.434 -15.482 1.00 85.06 200 PHE A O 1
ATOM 1594 N N . GLY A 1 201 ? 16.412 2.380 -13.591 1.00 86.88 201 GLY A N 1
ATOM 1595 C CA . GLY A 1 201 ? 15.110 2.739 -13.022 1.00 86.88 201 GLY A CA 1
ATOM 1596 C C . GLY A 1 201 ? 14.565 1.793 -11.947 1.00 86.88 201 GLY A C 1
ATOM 1597 O O . GLY A 1 201 ? 13.518 2.084 -11.372 1.00 86.88 201 GLY A O 1
ATOM 1598 N N . ILE A 1 202 ? 15.261 0.711 -11.590 1.00 88.06 202 ILE A N 1
ATOM 1599 C CA . ILE A 1 202 ? 14.869 -0.132 -10.444 1.00 88.06 202 ILE A CA 1
ATOM 1600 C C . ILE A 1 202 ? 15.114 0.562 -9.092 1.00 88.06 202 ILE A C 1
ATOM 1602 O O . ILE A 1 202 ? 16.122 1.231 -8.890 1.00 88.06 202 ILE A O 1
ATOM 1606 N N . TYR A 1 203 ? 14.230 0.342 -8.111 1.00 83.88 203 TYR A N 1
ATOM 1607 C CA . TYR A 1 203 ? 14.392 0.869 -6.735 1.00 83.88 203 TYR A CA 1
ATOM 1608 C C . TYR A 1 203 ? 15.050 -0.111 -5.753 1.00 83.88 203 TYR A C 1
ATOM 1610 O O . TYR A 1 203 ? 15.257 0.195 -4.571 1.00 83.88 203 TYR A O 1
ATOM 1618 N N . LYS A 1 204 ? 15.291 -1.344 -6.191 1.00 75.81 204 LYS A N 1
ATOM 1619 C CA . LYS A 1 204 ? 15.892 -2.430 -5.410 1.00 75.81 204 LYS A CA 1
ATOM 1620 C C . LYS A 1 204 ? 16.852 -3.177 -6.321 1.00 75.81 204 LYS A C 1
ATOM 1622 O O . LYS A 1 204 ? 16.638 -3.202 -7.521 1.00 75.81 204 LYS A O 1
ATOM 1627 N N . SER A 1 205 ? 17.822 -3.887 -5.753 1.00 69.81 205 SER A N 1
ATOM 1628 C CA . SER A 1 205 ? 18.738 -4.768 -6.499 1.00 69.81 205 SER A CA 1
ATOM 1629 C C . SER A 1 205 ? 18.059 -5.981 -7.161 1.00 69.81 205 SER A C 1
ATOM 1631 O O . SER A 1 205 ? 18.731 -6.842 -7.721 1.00 69.81 205 SER A O 1
ATOM 1633 N N . SER A 1 206 ? 16.729 -6.082 -7.087 1.00 81.44 206 SER A N 1
ATOM 1634 C CA . SER A 1 206 ? 15.946 -7.079 -7.806 1.00 81.44 206 SER A CA 1
ATOM 1635 C C . SER A 1 206 ? 15.419 -6.497 -9.109 1.00 81.44 206 SER A C 1
ATOM 1637 O O . SER A 1 206 ? 14.807 -5.432 -9.089 1.00 81.44 206 SER A O 1
ATOM 1639 N N . LEU A 1 207 ? 15.464 -7.281 -10.183 1.00 88.56 207 LEU A N 1
ATOM 1640 C CA . LEU A 1 207 ? 14.795 -6.962 -11.448 1.00 88.56 207 LEU A CA 1
ATOM 1641 C C . LEU A 1 207 ? 13.260 -7.047 -11.373 1.00 88.56 207 LEU A C 1
ATOM 1643 O O . LEU A 1 207 ? 12.595 -7.081 -12.390 1.00 88.56 207 LEU A O 1
ATOM 1647 N N . SER A 1 208 ? 12.648 -7.164 -10.196 1.00 91.50 208 SER A N 1
ATOM 1648 C CA . SER A 1 208 ? 11.194 -7.315 -10.121 1.00 91.50 208 SER A CA 1
ATOM 1649 C C . SER A 1 208 ? 10.494 -6.070 -10.678 1.00 91.50 208 SER A C 1
ATOM 1651 O O . SER A 1 208 ? 10.581 -4.983 -10.097 1.00 91.50 208 SER A O 1
ATOM 1653 N N . ALA A 1 209 ? 9.772 -6.244 -11.789 1.00 92.88 209 ALA A N 1
ATOM 1654 C CA . ALA A 1 209 ? 8.948 -5.195 -12.379 1.00 92.88 209 ALA A CA 1
ATOM 1655 C C . ALA A 1 209 ? 7.854 -4.779 -11.395 1.00 92.88 209 ALA A C 1
ATOM 1657 O O . ALA A 1 209 ? 7.642 -3.596 -11.171 1.00 92.88 209 ALA A O 1
ATOM 1658 N N . THR A 1 210 ? 7.240 -5.744 -10.711 1.00 92.56 210 THR A N 1
ATOM 1659 C CA . THR A 1 210 ? 6.214 -5.489 -9.692 1.00 92.56 210 THR A CA 1
ATOM 1660 C C . THR A 1 210 ? 6.751 -4.719 -8.500 1.00 92.56 210 THR A C 1
ATOM 1662 O O . THR A 1 210 ? 6.110 -3.775 -8.069 1.00 92.56 210 THR A O 1
ATOM 1665 N N . ALA A 1 211 ? 7.937 -5.060 -7.985 1.00 91.56 211 ALA A N 1
ATOM 1666 C CA . ALA A 1 211 ? 8.526 -4.303 -6.878 1.00 91.56 211 ALA A CA 1
ATOM 1667 C C . ALA A 1 211 ? 8.860 -2.858 -7.278 1.00 91.56 211 ALA A C 1
ATOM 1669 O O . ALA A 1 211 ? 8.883 -1.971 -6.423 1.00 91.56 211 ALA A O 1
ATOM 1670 N N . THR A 1 212 ? 9.149 -2.637 -8.563 1.00 93.56 212 THR A N 1
ATOM 1671 C CA . THR A 1 212 ? 9.356 -1.294 -9.103 1.00 93.56 212 THR A CA 1
ATOM 1672 C C . THR A 1 212 ? 8.028 -0.560 -9.235 1.00 93.56 212 THR A C 1
ATOM 1674 O O . THR A 1 212 ? 7.885 0.541 -8.715 1.00 93.56 212 THR A O 1
ATOM 1677 N N . ALA A 1 213 ? 7.025 -1.214 -9.816 1.00 94.81 213 ALA A N 1
ATOM 1678 C CA . ALA A 1 213 ? 5.687 -0.675 -9.980 1.00 94.81 213 ALA A CA 1
ATOM 1679 C C . ALA A 1 213 ? 5.025 -0.295 -8.651 1.00 94.81 213 ALA A C 1
ATOM 1681 O O . ALA A 1 213 ? 4.542 0.823 -8.536 1.00 94.81 213 ALA A O 1
ATOM 1682 N N . THR A 1 214 ? 5.075 -1.156 -7.630 1.00 94.12 214 THR A N 1
ATOM 1683 C CA . THR A 1 214 ? 4.493 -0.864 -6.309 1.00 94.12 214 THR A CA 1
ATOM 1684 C C . THR A 1 214 ? 5.161 0.328 -5.640 1.00 94.12 214 THR A C 1
ATOM 1686 O O . THR A 1 214 ? 4.510 1.167 -5.022 1.00 94.12 214 THR A O 1
ATOM 1689 N N . LYS A 1 215 ? 6.481 0.476 -5.798 1.00 94.00 215 LYS A N 1
ATOM 1690 C CA . LYS A 1 215 ? 7.169 1.676 -5.321 1.00 94.00 215 LYS A CA 1
ATOM 1691 C C . LYS A 1 215 ? 6.684 2.925 -6.057 1.00 94.00 215 LYS A C 1
ATOM 1693 O O . LYS A 1 215 ? 6.431 3.932 -5.399 1.00 94.00 215 LYS A O 1
ATOM 1698 N N . SER A 1 216 ? 6.545 2.858 -7.381 1.00 95.38 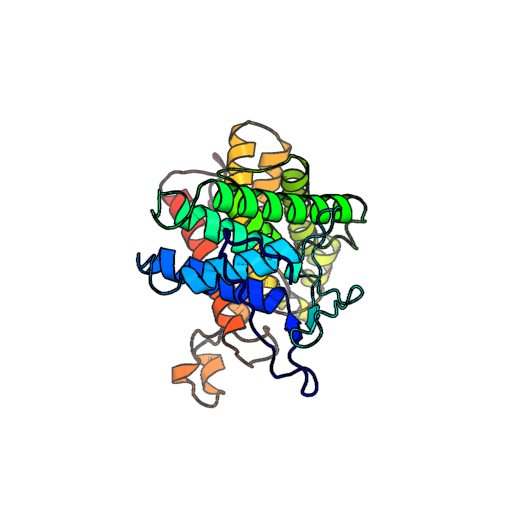216 SER A N 1
ATOM 1699 C CA . SER A 1 216 ? 6.014 3.965 -8.178 1.00 95.38 216 SER A CA 1
ATOM 1700 C C . SER A 1 216 ? 4.568 4.304 -7.796 1.00 95.38 216 SER A C 1
ATOM 1702 O O . SER A 1 216 ? 4.243 5.475 -7.646 1.00 95.38 216 SER A O 1
ATOM 1704 N N . GLU A 1 217 ? 3.716 3.310 -7.549 1.00 94.50 217 GLU A N 1
ATOM 1705 C CA . GLU A 1 217 ? 2.357 3.501 -7.026 1.00 94.50 217 GLU A CA 1
ATOM 1706 C C . GLU A 1 217 ? 2.350 4.287 -5.710 1.00 94.50 217 GLU A C 1
ATOM 1708 O O . GLU A 1 217 ? 1.634 5.277 -5.579 1.00 94.50 217 GLU A O 1
ATOM 1713 N N . GLY A 1 218 ? 3.173 3.879 -4.743 1.00 94.38 218 GLY A N 1
ATOM 1714 C CA . GLY A 1 218 ? 3.225 4.562 -3.456 1.00 94.38 218 GLY A CA 1
ATOM 1715 C C . GLY A 1 218 ? 3.768 5.987 -3.571 1.00 94.38 218 GLY A C 1
ATOM 1716 O O . GLY A 1 218 ? 3.174 6.904 -3.012 1.00 94.38 218 GLY A O 1
ATOM 1717 N N . LEU A 1 219 ? 4.842 6.204 -4.345 1.00 94.44 219 LEU A N 1
ATOM 1718 C CA . LEU A 1 219 ? 5.351 7.557 -4.615 1.00 94.44 219 LEU A CA 1
ATOM 1719 C C . LEU A 1 219 ? 4.268 8.430 -5.251 1.00 94.44 219 LEU A C 1
ATOM 1721 O O . LEU A 1 219 ? 4.099 9.581 -4.866 1.00 94.44 219 LEU A O 1
ATOM 1725 N N . CYS A 1 220 ? 3.503 7.873 -6.183 1.00 93.19 220 CYS A N 1
ATOM 1726 C CA . CYS A 1 220 ? 2.387 8.573 -6.788 1.00 93.19 220 CYS A CA 1
ATOM 1727 C C . CYS A 1 220 ? 1.311 8.969 -5.779 1.00 93.19 220 CYS A C 1
ATOM 1729 O O . CYS A 1 220 ? 0.848 10.106 -5.796 1.00 93.19 220 CYS A O 1
ATOM 1731 N N . ALA A 1 221 ? 0.929 8.046 -4.895 1.00 93.00 221 ALA A N 1
ATOM 1732 C CA . ALA A 1 221 ? -0.128 8.267 -3.916 1.00 93.00 221 ALA A CA 1
ATOM 1733 C C . ALA A 1 221 ? 0.172 9.471 -3.009 1.00 93.00 221 ALA A C 1
ATOM 1735 O O . ALA A 1 221 ? -0.719 10.269 -2.722 1.00 93.00 221 ALA A O 1
ATOM 1736 N N . ILE A 1 222 ? 1.437 9.639 -2.612 1.00 92.81 222 ILE A N 1
ATOM 1737 C CA . ILE A 1 222 ? 1.864 10.741 -1.740 1.00 92.81 222 ILE A CA 1
ATOM 1738 C C . ILE A 1 222 ? 2.295 11.999 -2.508 1.00 92.81 222 ILE A C 1
ATOM 1740 O O . ILE A 1 222 ? 2.482 13.046 -1.901 1.00 92.81 222 ILE A O 1
ATOM 1744 N N . LEU A 1 223 ? 2.437 11.958 -3.835 1.00 90.12 223 LEU A N 1
ATOM 1745 C CA . LEU A 1 223 ? 2.904 13.113 -4.611 1.00 90.12 223 LEU A CA 1
ATOM 1746 C C . LEU A 1 223 ? 2.017 14.364 -4.449 1.00 90.12 223 LEU A C 1
ATOM 1748 O O . LEU A 1 223 ? 2.579 15.432 -4.199 1.00 90.12 223 LEU A O 1
ATOM 1752 N N . PRO A 1 224 ? 0.670 14.278 -4.498 1.00 85.62 224 PRO A N 1
ATOM 1753 C CA . PRO A 1 224 ? -0.183 15.449 -4.306 1.00 85.62 224 PRO A CA 1
ATOM 1754 C C . PRO A 1 224 ? 0.045 16.157 -2.966 1.00 85.62 224 PRO A C 1
ATOM 1756 O O . PRO A 1 224 ? 0.033 17.384 -2.914 1.00 85.62 224 PRO A O 1
ATOM 1759 N N . MET A 1 225 ? 0.290 15.399 -1.890 1.00 85.62 225 MET A N 1
ATOM 1760 C CA . M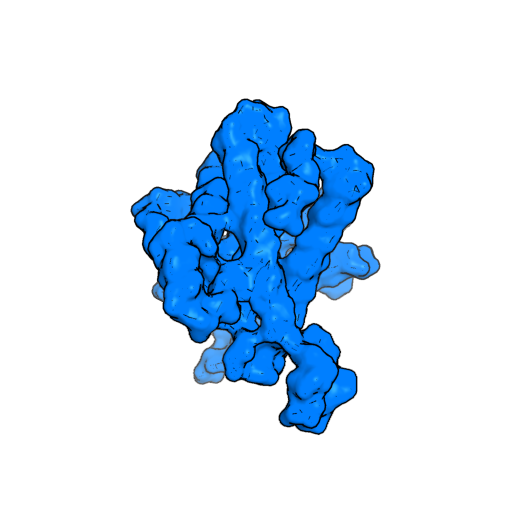ET A 1 225 ? 0.526 15.985 -0.568 1.00 85.62 225 MET A CA 1
ATOM 1761 C C . MET A 1 225 ? 1.881 16.704 -0.505 1.00 85.62 225 MET A C 1
ATOM 1763 O O . MET A 1 225 ? 1.985 17.761 0.104 1.00 85.62 225 MET A O 1
ATOM 1767 N N . MET A 1 226 ? 2.897 16.193 -1.209 1.00 86.50 226 MET A N 1
ATOM 1768 C CA . MET A 1 226 ? 4.208 16.845 -1.308 1.00 86.50 226 MET A CA 1
ATOM 1769 C C . MET A 1 226 ? 4.149 18.118 -2.162 1.00 86.50 226 MET A C 1
ATOM 1771 O O . MET A 1 226 ? 4.826 19.097 -1.862 1.00 86.50 226 MET A O 1
ATOM 1775 N N . MET A 1 227 ? 3.309 18.129 -3.201 1.00 81.94 227 MET A N 1
ATOM 1776 C CA . MET A 1 227 ? 3.062 19.316 -4.027 1.00 81.94 227 MET A CA 1
ATOM 1777 C C . MET A 1 227 ? 2.342 20.430 -3.255 1.00 81.94 227 MET A C 1
ATOM 1779 O O . MET A 1 227 ? 2.637 21.606 -3.453 1.00 81.94 227 MET A O 1
ATOM 1783 N N . GLU A 1 228 ? 1.414 20.091 -2.359 1.00 80.81 228 GLU A N 1
ATOM 1784 C CA . GLU A 1 228 ? 0.788 21.093 -1.485 1.00 80.81 228 GLU A CA 1
ATOM 1785 C C . GLU A 1 228 ? 1.800 21.725 -0.525 1.00 80.81 228 GLU A C 1
ATOM 1787 O O . GLU A 1 228 ? 1.837 22.950 -0.410 1.00 80.81 228 GLU A O 1
ATOM 1792 N N . GLU A 1 229 ? 2.687 20.927 0.077 1.00 74.50 229 GLU A N 1
ATOM 1793 C CA . GLU A 1 229 ? 3.784 21.458 0.897 1.00 74.50 229 GLU A CA 1
ATOM 1794 C C . GLU A 1 229 ? 4.762 22.327 0.095 1.00 74.50 229 GLU A C 1
ATOM 1796 O O . GLU A 1 229 ? 5.261 23.342 0.583 1.00 74.50 229 GLU A O 1
ATOM 1801 N N . GLN A 1 230 ? 5.009 21.986 -1.172 1.00 72.44 230 GLN A N 1
ATOM 1802 C CA . GLN A 1 230 ? 5.781 22.835 -2.079 1.00 72.44 230 GLN A CA 1
ATOM 1803 C C . GLN A 1 230 ? 5.106 24.195 -2.297 1.00 72.44 230 GLN A C 1
ATOM 1805 O O . GLN A 1 230 ? 5.793 25.218 -2.303 1.00 72.44 230 GLN A O 1
ATOM 1810 N N . GLY A 1 231 ? 3.776 24.231 -2.433 1.00 67.81 231 GLY A N 1
ATOM 1811 C CA . GLY A 1 231 ? 2.996 25.470 -2.525 1.00 67.81 231 GLY A CA 1
ATOM 1812 C C . GLY A 1 231 ? 3.144 26.375 -1.295 1.00 67.81 231 GLY A C 1
ATOM 1813 O O . GLY A 1 231 ? 3.073 27.599 -1.420 1.00 67.81 231 GLY A O 1
ATOM 1814 N N . ASN A 1 232 ? 3.455 25.789 -0.134 1.00 72.00 232 ASN A N 1
ATOM 1815 C CA . ASN A 1 232 ? 3.797 26.499 1.104 1.00 72.00 232 ASN A CA 1
ATOM 1816 C C . ASN A 1 232 ? 5.267 26.990 1.146 1.00 72.00 232 ASN A C 1
ATOM 1818 O O . ASN A 1 232 ? 5.696 27.602 2.124 1.00 72.00 232 ASN A O 1
ATOM 1822 N N . ASN A 1 233 ? 6.009 26.814 0.044 1.00 62.69 233 ASN A N 1
ATOM 1823 C CA . ASN A 1 233 ? 7.295 27.436 -0.289 1.00 62.69 233 ASN A CA 1
ATOM 1824 C C . ASN A 1 233 ? 8.514 26.978 0.537 1.00 62.69 233 ASN A C 1
ATOM 1826 O O . ASN A 1 233 ? 9.430 27.754 0.820 1.00 62.69 233 ASN A O 1
ATOM 1830 N N . GLN A 1 234 ? 8.570 25.693 0.895 1.00 67.19 234 GLN A N 1
ATOM 1831 C CA . GLN A 1 234 ? 9.763 25.085 1.485 1.00 67.19 234 GLN A CA 1
ATOM 1832 C C . GLN A 1 234 ? 10.682 24.536 0.377 1.00 67.19 234 GLN A C 1
ATOM 1834 O O . GLN A 1 234 ? 10.306 23.617 -0.344 1.00 67.19 234 GLN A O 1
ATOM 1839 N N . GLN A 1 235 ? 11.916 25.045 0.256 1.00 73.00 235 GLN A N 1
ATOM 1840 C CA . GLN A 1 235 ? 12.903 24.583 -0.747 1.00 73.00 235 GLN A CA 1
ATOM 1841 C C . GLN A 1 235 ? 13.087 23.051 -0.746 1.00 73.00 235 GLN A C 1
ATOM 1843 O O . GLN A 1 235 ? 13.228 22.434 -1.799 1.00 73.00 235 GLN A O 1
ATOM 1848 N N . ALA A 1 236 ? 13.024 22.427 0.434 1.00 69.94 236 ALA A N 1
ATOM 1849 C CA . ALA A 1 236 ? 13.093 20.975 0.575 1.00 69.94 236 ALA A CA 1
ATOM 1850 C C . ALA A 1 236 ? 11.924 20.248 -0.120 1.00 69.94 236 ALA A C 1
ATOM 1852 O O . ALA A 1 236 ? 12.135 19.185 -0.695 1.00 69.94 236 ALA A O 1
ATOM 1853 N N . ALA A 1 237 ? 10.716 20.818 -0.115 1.00 72.56 237 ALA A N 1
ATOM 1854 C CA . ALA A 1 237 ? 9.552 20.234 -0.778 1.00 72.56 237 ALA A CA 1
ATOM 1855 C C . ALA A 1 237 ? 9.670 20.308 -2.311 1.00 72.56 237 ALA A C 1
ATOM 1857 O O . ALA A 1 237 ? 9.362 19.329 -2.986 1.00 72.56 237 ALA A O 1
ATOM 1858 N N . VAL A 1 238 ? 10.214 21.406 -2.857 1.00 75.75 238 VAL A N 1
ATOM 1859 C CA . VAL A 1 238 ? 10.508 21.539 -4.301 1.00 75.75 238 VAL A CA 1
ATOM 1860 C C . VAL A 1 238 ? 11.450 20.425 -4.768 1.00 75.75 238 VAL A C 1
ATOM 1862 O O . VAL A 1 238 ? 11.174 19.732 -5.745 1.00 75.75 238 VAL A O 1
ATOM 1865 N N . GLU A 1 239 ? 12.553 20.217 -4.044 1.00 82.75 239 GLU A N 1
ATOM 1866 C CA . GLU A 1 239 ? 13.524 19.169 -4.377 1.00 82.75 239 GLU A CA 1
ATOM 1867 C C . GLU A 1 239 ? 12.933 17.762 -4.251 1.00 82.75 239 GLU A C 1
ATOM 1869 O O . GLU A 1 239 ? 13.264 16.876 -5.038 1.00 82.75 239 GLU A O 1
ATOM 1874 N N . VAL A 1 240 ? 12.056 17.535 -3.271 1.00 86.88 240 VAL A N 1
ATOM 1875 C CA . VAL A 1 240 ? 11.370 16.250 -3.094 1.00 86.88 240 VAL A CA 1
ATOM 1876 C C . VAL A 1 240 ? 10.443 15.959 -4.269 1.00 86.88 240 VAL A C 1
ATOM 1878 O O . VAL A 1 240 ? 10.509 14.858 -4.814 1.00 86.88 240 VAL A O 1
ATOM 1881 N N . VAL A 1 241 ? 9.634 16.928 -4.699 1.00 87.81 241 VAL A N 1
ATOM 1882 C CA . VAL A 1 241 ? 8.702 16.760 -5.824 1.00 87.81 241 VAL A CA 1
ATOM 1883 C C . VAL A 1 241 ? 9.452 16.451 -7.125 1.00 87.81 241 VAL A C 1
ATOM 1885 O O . VAL A 1 241 ? 9.109 15.478 -7.798 1.00 87.81 241 VAL A O 1
ATOM 1888 N N . ASP A 1 242 ? 10.526 17.183 -7.443 1.00 85.44 242 ASP A N 1
ATOM 1889 C CA . ASP A 1 242 ? 11.372 16.901 -8.620 1.00 85.44 242 ASP A CA 1
ATOM 1890 C C . ASP A 1 242 ? 11.972 15.484 -8.574 1.00 85.44 242 ASP A C 1
ATOM 1892 O O . ASP A 1 242 ? 11.919 14.726 -9.550 1.00 85.44 242 ASP A O 1
ATOM 1896 N N . ARG A 1 243 ? 12.490 15.076 -7.408 1.00 88.75 243 ARG A N 1
ATOM 1897 C CA . ARG A 1 243 ? 13.032 13.724 -7.214 1.00 88.75 243 ARG A CA 1
ATOM 1898 C C . ARG A 1 243 ? 11.972 12.655 -7.422 1.00 88.75 243 ARG A C 1
ATOM 1900 O O . ARG A 1 243 ? 12.282 11.627 -8.025 1.00 88.75 243 ARG A O 1
ATOM 1907 N N . MET A 1 244 ? 10.750 12.869 -6.941 1.00 91.19 244 MET A N 1
ATOM 1908 C CA . MET A 1 244 ? 9.644 11.927 -7.118 1.00 91.19 244 MET A CA 1
ATOM 1909 C C . MET A 1 244 ? 9.260 11.782 -8.585 1.00 91.19 244 MET A C 1
ATOM 1911 O O . MET A 1 244 ? 9.145 10.652 -9.053 1.00 91.19 244 MET A O 1
ATOM 1915 N N . TRP A 1 245 ? 9.140 12.888 -9.320 1.00 88.31 245 TRP A N 1
ATOM 1916 C CA . TRP A 1 245 ? 8.849 12.874 -10.754 1.00 88.31 245 TRP A CA 1
ATOM 1917 C C . TRP A 1 245 ? 9.863 12.056 -11.548 1.00 88.31 245 TRP A C 1
ATOM 1919 O O . TRP A 1 245 ? 9.492 11.088 -12.212 1.00 88.31 245 TRP A O 1
ATOM 1929 N N . LYS A 1 246 ? 11.154 12.368 -11.394 1.00 87.88 246 LYS A N 1
ATOM 1930 C CA . LYS A 1 246 ? 12.240 11.608 -12.036 1.00 87.88 246 LYS A CA 1
ATOM 1931 C C . LYS A 1 246 ? 12.200 10.139 -11.641 1.00 87.88 246 LYS A C 1
ATOM 1933 O O . LYS A 1 246 ? 12.366 9.252 -12.474 1.00 87.88 246 LYS A O 1
ATOM 1938 N N . SER A 1 247 ? 11.941 9.876 -10.362 1.00 91.62 247 SER A N 1
ATOM 1939 C CA . SER A 1 247 ? 11.888 8.514 -9.849 1.00 91.62 247 SER A CA 1
ATOM 1940 C C . SER A 1 247 ? 10.760 7.701 -10.475 1.00 91.62 247 SER A C 1
ATOM 1942 O O . SER A 1 247 ? 10.971 6.537 -10.824 1.00 91.62 247 SER A O 1
ATOM 1944 N N . LEU A 1 248 ? 9.567 8.291 -10.600 1.00 92.88 248 LEU A N 1
ATOM 1945 C CA . LEU A 1 248 ? 8.400 7.693 -11.252 1.00 92.88 248 LEU A CA 1
ATOM 1946 C C . LEU A 1 248 ? 8.685 7.414 -12.725 1.00 92.88 248 LEU A C 1
ATOM 1948 O O . LEU A 1 248 ? 8.447 6.303 -13.195 1.00 92.88 248 LEU A O 1
ATOM 1952 N N . GLU A 1 249 ? 9.245 8.394 -13.430 1.00 89.56 249 GLU A N 1
ATOM 1953 C CA . GLU A 1 249 ? 9.587 8.270 -14.841 1.00 89.56 249 GLU A CA 1
ATOM 1954 C C . GLU A 1 249 ? 10.568 7.116 -15.081 1.00 89.56 249 GLU A C 1
ATOM 1956 O O . GLU A 1 249 ? 10.309 6.243 -15.912 1.00 89.56 249 GLU A O 1
ATOM 1961 N N . TYR A 1 250 ? 11.665 7.056 -14.322 1.00 90.56 250 TYR A N 1
ATOM 1962 C CA . TYR A 1 250 ? 12.657 5.991 -14.463 1.00 90.56 250 TYR A CA 1
ATOM 1963 C C . TYR A 1 250 ? 12.075 4.615 -14.125 1.00 90.56 250 TYR A C 1
ATOM 1965 O O . TYR A 1 250 ? 12.295 3.658 -14.869 1.00 90.56 250 TYR A O 1
ATOM 1973 N N . GLY A 1 251 ? 11.278 4.510 -13.057 1.00 92.75 251 GLY A N 1
ATOM 1974 C CA . GLY A 1 251 ? 10.612 3.258 -12.687 1.00 92.75 251 GLY A CA 1
ATOM 1975 C C . GLY A 1 251 ? 9.627 2.769 -13.753 1.00 92.75 251 GLY A C 1
ATOM 1976 O O . GLY A 1 251 ? 9.562 1.577 -14.062 1.00 92.75 251 GLY A O 1
ATOM 1977 N N . ILE A 1 252 ? 8.890 3.682 -14.383 1.00 93.62 252 ILE A N 1
ATOM 1978 C CA . ILE A 1 252 ? 7.937 3.336 -15.441 1.00 93.62 252 ILE A CA 1
ATOM 1979 C C . ILE A 1 252 ? 8.657 2.967 -16.740 1.00 93.62 252 ILE A C 1
ATOM 1981 O O . ILE A 1 252 ? 8.314 1.958 -17.355 1.00 93.62 252 ILE A O 1
ATOM 1985 N N . ARG A 1 253 ? 9.722 3.686 -17.115 1.00 91.38 253 ARG A N 1
ATOM 1986 C CA . ARG A 1 253 ? 10.591 3.303 -18.242 1.00 91.38 253 ARG A CA 1
ATOM 1987 C C . ARG A 1 253 ? 11.176 1.900 -18.056 1.00 91.38 253 ARG A C 1
ATOM 1989 O O . ARG A 1 253 ? 11.201 1.129 -19.012 1.00 91.38 253 ARG A O 1
ATOM 1996 N N . TYR A 1 254 ? 11.609 1.550 -16.843 1.00 92.38 254 TYR A N 1
ATOM 1997 C CA . TYR A 1 254 ? 12.061 0.193 -16.521 1.00 92.38 254 TYR A CA 1
ATOM 1998 C C . TYR A 1 254 ? 10.961 -0.841 -16.774 1.00 92.38 254 TYR A C 1
ATOM 2000 O O . TYR A 1 254 ? 11.134 -1.805 -17.517 1.00 92.38 254 TYR A O 1
ATOM 2008 N N . THR A 1 255 ? 9.803 -0.638 -16.155 1.00 93.94 255 THR A N 1
ATOM 2009 C CA . THR A 1 255 ? 8.735 -1.639 -16.177 1.00 93.94 255 THR A CA 1
ATOM 2010 C C . THR A 1 255 ? 8.113 -1.835 -17.559 1.00 93.94 255 THR A C 1
ATOM 2012 O O . THR A 1 255 ? 7.732 -2.958 -17.882 1.00 93.94 255 THR A O 1
ATOM 2015 N N . LEU A 1 256 ? 8.078 -0.804 -18.410 1.00 93.50 256 LEU A N 1
ATOM 2016 C CA . LEU A 1 256 ? 7.624 -0.927 -19.801 1.00 93.50 256 LEU A CA 1
ATOM 2017 C C . LEU A 1 256 ? 8.459 -1.939 -20.605 1.00 93.50 256 LEU A C 1
ATOM 2019 O O . LEU A 1 256 ? 7.929 -2.605 -21.491 1.00 93.50 256 LEU A O 1
ATOM 2023 N N . GLN A 1 257 ? 9.735 -2.138 -20.259 1.00 91.94 257 GLN A N 1
ATOM 2024 C CA . GLN A 1 257 ? 10.587 -3.156 -20.890 1.00 91.94 257 GLN A CA 1
ATOM 2025 C C . GLN A 1 257 ? 10.143 -4.592 -20.557 1.00 91.94 257 GLN A C 1
ATOM 2027 O O . GLN A 1 257 ? 10.424 -5.531 -21.305 1.00 91.94 257 GLN A O 1
ATOM 2032 N N . ALA A 1 258 ? 9.432 -4.782 -19.441 1.00 92.81 258 ALA A N 1
ATOM 2033 C CA . ALA A 1 258 ? 8.861 -6.068 -19.050 1.00 92.81 258 ALA A CA 1
ATOM 2034 C C . ALA A 1 258 ? 7.521 -6.363 -19.753 1.00 92.81 258 ALA A C 1
ATOM 2036 O O . ALA A 1 258 ? 6.920 -7.413 -19.517 1.00 92.81 258 ALA A O 1
ATOM 2037 N N . GLN A 1 259 ? 7.035 -5.475 -20.626 1.00 94.38 259 GLN A N 1
ATOM 2038 C CA . GLN A 1 259 ? 5.813 -5.716 -21.381 1.00 94.38 259 GLN A CA 1
ATOM 2039 C C . GLN A 1 259 ? 6.016 -6.766 -22.478 1.00 94.38 259 GLN A C 1
ATOM 2041 O O . GLN A 1 259 ? 7.024 -6.808 -23.187 1.00 94.38 259 GLN A O 1
ATOM 2046 N N . HIS A 1 260 ? 5.014 -7.622 -22.651 1.00 93.88 260 HIS A N 1
ATOM 2047 C CA . HIS A 1 260 ? 4.927 -8.522 -23.789 1.00 93.88 260 HIS A CA 1
ATOM 2048 C C . HIS A 1 260 ? 4.538 -7.741 -25.048 1.00 93.88 260 HIS A C 1
ATOM 2050 O O . HIS A 1 260 ? 3.358 -7.497 -25.308 1.00 93.88 260 HIS A O 1
ATOM 2056 N N . THR A 1 261 ? 5.537 -7.361 -25.844 1.00 93.50 261 THR A N 1
ATOM 2057 C CA . THR A 1 261 ? 5.332 -6.805 -27.189 1.00 93.50 261 THR A CA 1
ATOM 2058 C C . THR A 1 261 ? 4.830 -7.889 -28.153 1.00 93.50 261 THR A C 1
ATOM 2060 O O . THR A 1 261 ? 4.965 -9.081 -27.846 1.00 93.50 261 THR A O 1
ATOM 2063 N N . PRO A 1 262 ? 4.283 -7.530 -29.332 1.00 95.44 262 PRO A N 1
ATOM 2064 C CA . PRO A 1 262 ? 3.924 -8.510 -30.357 1.00 95.44 262 PRO A CA 1
ATOM 2065 C C . PRO A 1 262 ? 5.064 -9.485 -30.678 1.00 95.44 262 PRO A C 1
ATOM 2067 O O . PRO A 1 262 ? 4.829 -10.685 -30.795 1.00 95.44 262 PRO A O 1
ATOM 2070 N N . GLU A 1 263 ? 6.306 -9.001 -30.732 1.00 93.62 263 GLU A N 1
ATOM 2071 C CA . GLU A 1 263 ? 7.494 -9.796 -31.046 1.00 93.62 263 GLU A CA 1
ATOM 2072 C C . GLU A 1 263 ? 7.819 -10.821 -29.960 1.00 93.62 263 GLU A C 1
ATOM 2074 O O . GLU A 1 263 ? 8.130 -11.972 -30.264 1.00 93.62 263 GLU A O 1
ATOM 2079 N N . VAL A 1 264 ? 7.716 -10.426 -28.688 1.00 90.50 264 VAL A N 1
ATOM 2080 C CA . VAL A 1 264 ? 7.920 -11.336 -27.553 1.00 90.50 264 VAL A CA 1
ATOM 2081 C C . VAL A 1 264 ? 6.768 -12.337 -27.457 1.00 90.50 264 VAL A C 1
ATOM 2083 O O . VAL A 1 264 ? 6.989 -13.522 -27.202 1.00 90.50 264 VAL A O 1
ATOM 2086 N N . ALA A 1 265 ? 5.536 -11.876 -27.675 1.00 93.38 265 ALA A N 1
ATOM 2087 C CA . ALA A 1 265 ? 4.330 -12.683 -27.549 1.00 93.38 265 ALA A CA 1
ATOM 2088 C C . ALA A 1 265 ? 4.288 -13.858 -28.538 1.00 93.38 265 ALA A C 1
ATOM 2090 O O . ALA A 1 265 ? 3.728 -14.897 -28.193 1.00 93.38 265 ALA A O 1
ATOM 2091 N N . MET A 1 266 ? 4.920 -13.745 -29.717 1.00 94.69 266 MET A N 1
ATOM 2092 C CA . MET A 1 266 ? 5.013 -14.834 -30.707 1.00 94.69 266 MET A CA 1
ATOM 2093 C C . MET A 1 266 ? 5.605 -16.138 -30.145 1.00 94.69 266 MET A C 1
ATOM 2095 O O . MET A 1 266 ? 5.294 -17.213 -30.653 1.00 94.69 266 MET A O 1
ATOM 2099 N N . TYR A 1 267 ? 6.435 -16.059 -29.100 1.00 92.06 267 TYR A N 1
ATOM 2100 C CA . TYR A 1 267 ? 7.079 -17.220 -28.470 1.00 92.06 267 TYR A CA 1
ATOM 2101 C C . TYR A 1 267 ? 6.264 -17.829 -27.318 1.00 92.06 267 TYR A C 1
ATOM 2103 O O . TYR A 1 267 ? 6.699 -18.794 -26.688 1.00 92.06 267 TYR A O 1
ATOM 2111 N N . MET A 1 268 ? 5.094 -17.266 -27.017 1.00 92.56 268 MET A N 1
ATOM 2112 C CA . MET A 1 268 ? 4.261 -17.659 -25.884 1.00 92.56 268 MET A CA 1
ATOM 2113 C C . MET A 1 268 ? 3.156 -18.624 -26.312 1.00 92.56 268 MET A C 1
ATOM 2115 O O . MET A 1 268 ? 2.780 -18.701 -27.477 1.00 92.56 268 MET A O 1
ATOM 2119 N N . LYS A 1 269 ? 2.597 -19.356 -25.341 1.00 92.81 269 LYS A N 1
ATOM 2120 C CA . LYS A 1 269 ? 1.554 -20.366 -25.590 1.00 92.81 269 LYS A CA 1
ATOM 2121 C C . LYS A 1 269 ? 0.299 -19.794 -26.265 1.00 92.81 269 LYS A C 1
ATOM 2123 O O . LYS A 1 269 ? -0.342 -20.497 -27.037 1.00 92.81 269 LYS A O 1
ATOM 2128 N N . ASP A 1 270 ? -0.057 -18.555 -25.938 1.00 93.19 270 ASP A N 1
ATOM 2129 C CA . ASP A 1 270 ? -1.222 -17.850 -26.476 1.00 93.19 270 ASP A CA 1
ATOM 2130 C C . ASP A 1 270 ? -0.843 -16.384 -26.764 1.00 93.19 270 ASP A C 1
ATOM 2132 O O . ASP A 1 270 ? -0.998 -15.521 -25.892 1.00 93.19 270 ASP A O 1
ATOM 2136 N N . PRO A 1 271 ? -0.279 -16.098 -27.955 1.00 93.88 271 PRO A N 1
ATOM 2137 C CA . PRO A 1 271 ? 0.201 -14.764 -28.305 1.00 93.88 271 PRO A CA 1
ATOM 2138 C C . PRO A 1 271 ? -0.902 -13.704 -28.237 1.00 93.88 271 PRO A C 1
ATOM 2140 O O . PRO A 1 271 ? -0.687 -12.625 -27.695 1.00 93.88 271 PRO A O 1
ATOM 2143 N N . GLY A 1 272 ? -2.107 -14.020 -28.726 1.00 93.56 272 GLY A N 1
ATOM 2144 C CA . GLY A 1 272 ? -3.221 -13.069 -28.767 1.00 93.56 272 GLY A CA 1
ATOM 2145 C C . GLY A 1 272 ? -3.693 -12.630 -27.381 1.00 93.56 272 GLY A C 1
ATOM 2146 O O . GLY A 1 272 ? -4.187 -11.516 -27.229 1.00 93.56 272 GLY A O 1
ATOM 2147 N N . ARG A 1 273 ? -3.513 -13.480 -26.365 1.00 91.00 273 ARG A N 1
ATOM 2148 C CA . ARG A 1 273 ? -3.918 -13.185 -24.988 1.00 91.00 273 ARG A CA 1
ATOM 2149 C C . ARG A 1 273 ? -2.850 -12.470 -24.161 1.00 91.00 273 ARG A C 1
ATOM 2151 O O . ARG A 1 273 ? -3.201 -11.809 -23.189 1.00 91.00 273 ARG A O 1
ATOM 2158 N N . ILE A 1 274 ? -1.570 -12.641 -24.491 1.00 91.88 274 ILE A N 1
ATOM 2159 C CA . ILE A 1 274 ? -0.460 -12.139 -23.666 1.00 91.88 274 ILE A CA 1
ATOM 2160 C C . ILE A 1 274 ? 0.049 -10.760 -24.100 1.00 91.88 274 ILE A C 1
ATOM 2162 O O . ILE A 1 274 ? 0.684 -10.086 -23.295 1.00 91.88 274 ILE A O 1
ATOM 2166 N N . VAL A 1 275 ? -0.203 -10.328 -25.343 1.00 93.81 275 VAL A N 1
ATOM 2167 C CA . VAL A 1 275 ? 0.229 -9.000 -25.816 1.00 93.81 275 VAL A CA 1
ATOM 2168 C C . VAL A 1 275 ? -0.275 -7.910 -24.867 1.00 93.81 275 VAL A C 1
ATOM 2170 O O . VAL A 1 275 ? -1.455 -7.858 -24.529 1.00 93.81 275 VAL A O 1
ATOM 2173 N N . GLY A 1 276 ? 0.639 -7.044 -24.432 1.00 91.31 276 GLY A N 1
ATOM 2174 C CA . GLY A 1 276 ? 0.367 -5.956 -23.494 1.00 91.31 276 GLY A CA 1
ATOM 2175 C C . GLY A 1 276 ? 0.425 -6.349 -22.014 1.00 91.31 276 GLY A C 1
ATOM 2176 O O . GLY A 1 276 ? 0.561 -5.457 -21.177 1.00 91.31 276 GLY A O 1
ATOM 2177 N N . ALA A 1 277 ? 0.386 -7.644 -21.679 1.00 92.19 277 ALA A N 1
ATOM 2178 C CA . ALA A 1 277 ? 0.591 -8.109 -20.310 1.00 92.19 277 ALA A CA 1
ATOM 2179 C C . ALA A 1 277 ? 2.040 -7.872 -19.858 1.00 92.19 277 ALA A C 1
ATOM 2181 O O . ALA A 1 277 ? 2.955 -7.737 -20.675 1.00 92.19 277 ALA A O 1
ATOM 2182 N N . LEU A 1 278 ? 2.249 -7.846 -18.545 1.00 93.62 278 LEU A N 1
ATOM 2183 C CA . LEU A 1 278 ? 3.551 -7.586 -17.931 1.00 93.62 278 LEU A CA 1
ATOM 2184 C C . LEU A 1 278 ? 4.142 -8.872 -17.361 1.00 93.62 278 LEU A C 1
ATOM 2186 O O . LEU A 1 278 ? 3.441 -9.665 -16.718 1.00 93.62 278 LEU A O 1
ATOM 2190 N N . SER A 1 279 ? 5.437 -9.074 -17.592 1.00 93.44 279 SER A N 1
ATOM 2191 C CA . SER A 1 279 ? 6.176 -10.196 -17.029 1.00 93.44 279 SER A CA 1
ATOM 2192 C C . SER A 1 279 ? 6.769 -9.879 -15.655 1.00 93.44 279 SER A C 1
ATOM 2194 O O . SER A 1 279 ? 6.833 -8.720 -15.244 1.00 93.44 279 SER A O 1
ATOM 2196 N N . SER A 1 280 ? 7.220 -10.905 -14.922 1.00 92.12 280 SER A N 1
ATOM 2197 C CA . SER A 1 280 ? 7.791 -10.711 -13.577 1.00 92.12 280 SER A CA 1
ATOM 2198 C C . SER A 1 280 ? 9.000 -9.775 -13.580 1.00 92.12 280 SER A C 1
ATOM 2200 O O . SER A 1 280 ? 9.242 -9.053 -12.610 1.00 92.12 280 SER A O 1
ATOM 2202 N N . ASN A 1 281 ? 9.771 -9.796 -14.669 1.00 91.81 281 ASN A N 1
ATOM 2203 C CA . ASN A 1 281 ? 10.877 -8.888 -14.949 1.00 91.81 281 ASN A CA 1
ATOM 2204 C C . ASN A 1 281 ? 11.289 -8.947 -16.428 1.00 91.81 281 ASN A C 1
ATOM 2206 O O . ASN A 1 281 ? 10.781 -9.772 -17.185 1.00 91.81 281 ASN A O 1
ATOM 2210 N N . VAL A 1 282 ? 12.271 -8.133 -16.820 1.00 89.44 282 VAL A N 1
ATOM 2211 C CA . VAL A 1 282 ? 12.798 -8.069 -18.199 1.00 89.44 282 VAL A CA 1
ATOM 2212 C C . VAL A 1 282 ? 13.453 -9.376 -18.688 1.00 89.44 282 VAL A C 1
ATOM 2214 O O . VAL A 1 282 ? 13.511 -9.627 -19.890 1.00 89.44 282 VAL A O 1
ATOM 2217 N N . ARG A 1 283 ? 13.896 -10.258 -17.775 1.00 89.38 283 ARG A N 1
ATOM 2218 C CA . ARG A 1 283 ? 14.573 -11.536 -18.092 1.00 89.38 283 ARG A CA 1
ATOM 2219 C C . ARG A 1 283 ? 13.671 -12.771 -17.970 1.00 89.38 283 ARG A C 1
ATOM 2221 O O . ARG A 1 283 ? 13.964 -13.801 -18.572 1.00 89.38 283 ARG A O 1
ATOM 2228 N N . LYS A 1 284 ? 12.580 -12.704 -17.206 1.00 90.44 284 LYS A N 1
ATOM 2229 C CA . LYS A 1 284 ? 11.632 -13.808 -16.988 1.00 90.44 284 LYS A CA 1
ATOM 2230 C C . LYS A 1 284 ? 10.269 -13.429 -17.533 1.00 90.44 284 LYS A C 1
ATOM 2232 O O . LYS A 1 284 ? 9.656 -12.478 -17.071 1.00 90.44 284 LYS A O 1
ATOM 2237 N N . ARG A 1 285 ? 9.783 -14.223 -18.484 1.00 89.06 285 ARG A N 1
ATOM 2238 C CA . ARG A 1 285 ? 8.569 -13.948 -19.265 1.00 89.06 285 ARG A CA 1
ATOM 2239 C C . ARG A 1 285 ? 7.283 -14.517 -18.650 1.00 89.06 285 ARG A C 1
ATOM 2241 O O . ARG A 1 285 ? 6.254 -14.540 -19.308 1.00 89.06 285 ARG A O 1
ATOM 2248 N N . GLU A 1 286 ? 7.327 -14.999 -17.412 1.00 91.38 286 GLU A N 1
ATOM 2249 C CA . GLU A 1 286 ? 6.115 -15.430 -16.707 1.00 91.38 286 GLU A CA 1
ATOM 2250 C C . GLU A 1 286 ? 5.227 -14.218 -16.390 1.00 91.38 286 GLU A C 1
ATOM 2252 O O . GLU A 1 286 ? 5.741 -13.165 -16.012 1.00 91.38 286 GLU A O 1
ATOM 2257 N N . THR A 1 287 ? 3.907 -14.370 -16.515 1.00 89.62 287 THR A N 1
ATOM 2258 C CA . THR A 1 287 ? 2.938 -13.333 -16.142 1.00 89.62 287 THR A CA 1
ATOM 2259 C C . THR A 1 287 ? 2.037 -13.812 -15.008 1.00 89.62 287 THR A C 1
ATOM 2261 O O . THR A 1 287 ? 1.726 -15.002 -14.904 1.00 89.62 287 THR A O 1
ATOM 2264 N N . ARG A 1 288 ? 1.588 -12.868 -14.185 1.00 91.69 288 ARG A N 1
ATOM 2265 C CA . ARG A 1 288 ? 0.576 -13.034 -13.143 1.00 91.69 288 ARG A CA 1
ATOM 2266 C C . ARG A 1 288 ? -0.310 -11.786 -13.115 1.00 91.69 288 ARG A C 1
ATOM 2268 O O . ARG A 1 288 ? 0.056 -10.735 -13.649 1.00 91.69 288 ARG A O 1
ATOM 2275 N N . ASN A 1 289 ? -1.492 -11.911 -12.518 1.00 89.12 289 ASN A N 1
ATOM 2276 C CA . ASN A 1 289 ? -2.445 -10.806 -12.414 1.00 89.12 289 ASN A CA 1
ATOM 2277 C C . ASN A 1 289 ? -1.858 -9.607 -11.656 1.00 89.12 289 ASN A C 1
ATOM 2279 O O . ASN A 1 289 ? -1.993 -8.485 -12.129 1.00 89.12 289 ASN A O 1
ATOM 2283 N N . ASP A 1 290 ? -1.160 -9.848 -10.546 1.00 89.88 290 ASP A N 1
ATOM 2284 C CA . ASP A 1 290 ? -0.487 -8.823 -9.741 1.00 89.88 290 ASP A CA 1
ATOM 2285 C C . ASP A 1 290 ? 0.558 -8.043 -10.548 1.00 89.88 290 ASP A C 1
ATOM 2287 O O . ASP A 1 290 ? 0.645 -6.822 -10.433 1.00 89.88 290 ASP A O 1
ATOM 2291 N N . TYR A 1 291 ? 1.307 -8.713 -11.430 1.00 93.50 291 TYR A N 1
ATOM 2292 C CA . TYR A 1 291 ? 2.279 -8.036 -12.292 1.00 93.50 291 TYR A CA 1
ATOM 2293 C C . TYR A 1 291 ? 1.592 -7.029 -13.199 1.00 93.50 291 TYR A C 1
ATOM 2295 O O . TYR A 1 291 ? 2.030 -5.890 -13.301 1.00 93.50 291 TYR A O 1
ATOM 2303 N N . THR A 1 292 ? 0.498 -7.431 -13.837 1.00 90.44 292 THR A N 1
ATOM 2304 C CA . THR A 1 292 ? -0.235 -6.532 -14.730 1.00 90.44 292 THR A CA 1
ATOM 2305 C C . THR A 1 292 ? -0.935 -5.426 -13.944 1.00 90.44 292 THR A C 1
ATOM 2307 O O . THR A 1 292 ? -0.857 -4.271 -14.349 1.00 90.44 292 THR A O 1
ATOM 2310 N N . GLN A 1 293 ? -1.555 -5.752 -12.807 1.00 91.81 293 GLN A N 1
ATOM 2311 C CA . GLN A 1 293 ? -2.264 -4.792 -11.963 1.00 91.81 293 GLN A CA 1
ATOM 2312 C C . GLN A 1 293 ? -1.342 -3.658 -11.505 1.00 91.81 293 GLN A C 1
ATOM 2314 O O . GLN A 1 293 ? -1.632 -2.503 -11.799 1.00 91.81 293 GLN A O 1
ATOM 2319 N N . HIS A 1 294 ? -0.228 -3.973 -10.835 1.00 94.69 294 HIS A N 1
ATOM 2320 C CA . HIS A 1 294 ? 0.608 -2.932 -10.234 1.00 94.69 294 HIS A CA 1
ATOM 2321 C C . HIS A 1 294 ? 1.272 -2.029 -11.277 1.00 94.69 294 HIS A C 1
ATOM 2323 O O . HIS A 1 294 ? 1.385 -0.815 -11.107 1.00 94.69 294 HIS A O 1
ATOM 2329 N N . ASN A 1 295 ? 1.700 -2.618 -12.396 1.00 94.56 295 ASN A N 1
ATOM 2330 C CA . ASN A 1 295 ? 2.270 -1.851 -13.498 1.00 94.56 295 ASN A CA 1
ATOM 2331 C C . ASN A 1 295 ? 1.224 -0.953 -14.159 1.00 94.56 295 ASN A C 1
ATOM 2333 O O . ASN A 1 295 ? 1.493 0.213 -14.418 1.00 94.56 295 ASN A O 1
ATOM 2337 N N . LEU A 1 296 ? 0.010 -1.457 -14.393 1.00 93.44 296 LEU A N 1
ATOM 2338 C CA . LEU A 1 296 ? -1.047 -0.639 -14.975 1.00 93.44 296 LEU A CA 1
ATOM 2339 C C . LEU A 1 296 ? -1.413 0.538 -14.062 1.00 93.44 296 LEU A C 1
ATOM 2341 O O . LEU A 1 296 ? -1.536 1.660 -14.545 1.00 93.44 296 LEU A O 1
ATOM 2345 N N . SER A 1 297 ? -1.543 0.308 -12.756 1.00 92.81 297 SER A N 1
ATOM 2346 C CA . SER A 1 297 ? -1.792 1.368 -11.775 1.00 92.81 297 SER A CA 1
ATOM 2347 C C . SER A 1 297 ? -0.704 2.446 -11.791 1.00 92.81 297 SER A C 1
ATOM 2349 O O . SER A 1 297 ? -1.026 3.636 -11.806 1.00 92.81 297 SER A O 1
ATOM 2351 N N . SER A 1 298 ? 0.579 2.062 -11.838 1.00 93.69 298 SER A N 1
ATOM 2352 C CA . SER A 1 298 ? 1.677 3.034 -11.901 1.00 93.69 298 SER A CA 1
ATOM 2353 C C . SER A 1 298 ? 1.679 3.817 -13.222 1.00 93.69 298 SER A C 1
ATOM 2355 O O . SER A 1 298 ? 1.909 5.027 -13.216 1.00 93.69 298 SER A O 1
ATOM 2357 N N . TYR A 1 299 ? 1.326 3.181 -14.346 1.00 94.12 299 TYR A N 1
ATOM 2358 C CA . TYR A 1 299 ? 1.189 3.855 -15.644 1.00 94.12 299 TYR A CA 1
ATOM 2359 C C . TYR A 1 299 ? 0.042 4.852 -15.660 1.00 94.12 299 TYR A C 1
ATOM 2361 O O . TYR A 1 299 ? 0.223 5.989 -16.092 1.00 94.12 299 TYR A O 1
ATOM 2369 N N . LEU A 1 300 ? -1.131 4.442 -15.174 1.00 93.19 300 LEU A N 1
ATOM 2370 C CA . LEU A 1 300 ? -2.303 5.308 -15.088 1.00 93.19 300 LEU A CA 1
ATOM 2371 C C . LEU A 1 300 ? -2.032 6.505 -14.181 1.00 93.19 300 LEU A C 1
ATOM 2373 O O . LEU A 1 300 ? -2.422 7.621 -14.516 1.00 93.19 300 LEU A O 1
ATOM 2377 N N . CYS A 1 301 ? -1.311 6.292 -13.080 1.00 90.44 301 CYS A N 1
ATOM 2378 C CA . CYS A 1 301 ? -0.826 7.379 -12.248 1.00 90.44 301 CYS A CA 1
ATOM 2379 C C . CYS A 1 301 ? -0.009 8.397 -13.061 1.00 90.44 301 CYS A C 1
ATOM 2381 O O . CYS A 1 301 ? -0.379 9.571 -13.107 1.00 90.44 301 CYS A O 1
ATOM 2383 N N . LEU A 1 302 ? 1.092 7.972 -13.696 1.00 88.88 302 LEU A N 1
ATOM 2384 C CA . LEU A 1 302 ? 1.971 8.910 -14.398 1.00 88.88 302 LEU A CA 1
ATOM 2385 C C . LEU A 1 302 ? 1.231 9.591 -15.547 1.00 88.88 302 LEU A C 1
ATOM 2387 O O . LEU A 1 302 ? 1.369 10.794 -15.741 1.00 88.88 302 LEU A O 1
ATOM 2391 N N . MET A 1 303 ? 0.394 8.846 -16.268 1.00 90.75 303 MET A N 1
ATOM 2392 C CA . MET A 1 303 ? -0.450 9.393 -17.323 1.00 90.75 303 MET A CA 1
ATOM 2393 C C . MET A 1 303 ? -1.369 10.501 -16.792 1.00 90.75 303 MET A C 1
ATOM 2395 O O . MET A 1 303 ? -1.459 11.556 -17.416 1.00 90.75 303 MET A O 1
ATOM 2399 N N . ASN A 1 304 ? -2.014 10.299 -15.640 1.00 86.44 304 ASN A N 1
ATOM 2400 C CA . ASN A 1 304 ? -2.860 11.317 -15.019 1.00 86.44 304 ASN A CA 1
ATOM 2401 C C . ASN A 1 304 ? -2.054 12.557 -14.616 1.00 86.44 304 ASN A C 1
ATOM 2403 O O . ASN A 1 304 ? -2.505 13.675 -14.854 1.00 86.44 304 ASN A O 1
ATOM 2407 N N . LEU A 1 305 ? -0.862 12.376 -14.043 1.00 80.62 305 LEU A N 1
ATOM 2408 C CA . LEU A 1 305 ? 0.007 13.489 -13.658 1.00 80.62 305 LEU A CA 1
ATOM 2409 C C . LEU A 1 305 ? 0.453 14.307 -14.883 1.00 80.62 305 LEU A C 1
ATOM 2411 O O . LEU A 1 305 ? 0.305 15.527 -14.895 1.00 80.62 305 LEU A O 1
ATOM 2415 N N . LEU A 1 306 ? 0.902 13.639 -15.951 1.00 83.62 306 LEU A N 1
ATOM 2416 C CA . LEU A 1 306 ? 1.299 14.281 -17.211 1.00 83.62 306 LEU A CA 1
ATOM 2417 C C . LEU A 1 306 ? 0.132 15.029 -17.874 1.00 83.62 306 LEU A C 1
ATOM 2419 O O . LEU A 1 306 ? 0.301 16.130 -18.397 1.00 83.62 306 LEU A O 1
ATOM 2423 N N . GLN A 1 307 ? -1.076 14.458 -17.835 1.00 83.69 307 GLN A N 1
ATOM 2424 C CA . GLN A 1 307 ? -2.274 15.129 -18.341 1.00 83.69 307 GLN A CA 1
ATOM 2425 C C . GLN A 1 307 ? -2.584 16.401 -17.546 1.00 83.69 307 GLN A C 1
ATOM 2427 O O . GLN A 1 307 ? -2.898 17.432 -18.146 1.00 83.69 307 GLN A O 1
ATOM 2432 N N . GLN A 1 308 ? -2.462 16.362 -16.218 1.00 75.38 308 GLN A N 1
ATOM 2433 C CA . GLN A 1 308 ? -2.688 17.542 -15.387 1.00 75.38 308 GLN A CA 1
ATOM 2434 C C . GLN A 1 308 ? -1.669 18.652 -15.691 1.00 75.38 308 GLN A C 1
ATOM 2436 O O . GLN A 1 308 ? -2.088 19.799 -15.868 1.00 75.38 308 GLN A O 1
ATOM 2441 N N . GLU A 1 309 ? -0.387 18.323 -15.881 1.00 70.19 309 GLU A N 1
ATOM 2442 C CA . GLU A 1 309 ? 0.623 19.299 -16.318 1.00 70.19 309 GLU A CA 1
ATOM 2443 C C . GLU A 1 309 ? 0.297 19.912 -17.682 1.00 70.19 309 GLU A C 1
ATOM 2445 O O . GLU A 1 309 ? 0.275 21.136 -17.826 1.00 70.19 309 GLU A O 1
ATOM 2450 N N . SER A 1 310 ? -0.049 19.079 -18.670 1.00 66.06 310 SER A N 1
ATOM 2451 C CA . SER A 1 310 ? -0.403 19.547 -20.019 1.00 66.06 310 SER A CA 1
ATOM 2452 C C . SER A 1 310 ? -1.632 20.470 -20.041 1.00 66.06 310 SER A C 1
ATOM 2454 O O . SER A 1 310 ? -1.772 21.307 -20.931 1.00 66.06 310 SER A O 1
ATOM 2456 N N . SER A 1 311 ? -2.507 20.357 -19.034 1.00 63.72 311 SER A N 1
ATOM 2457 C CA . SER A 1 311 ? -3.694 21.202 -18.859 1.00 63.72 311 SER A CA 1
ATOM 2458 C C . SER A 1 311 ? -3.419 22.547 -18.166 1.00 63.72 311 SER A C 1
ATOM 2460 O O . SER A 1 311 ? -4.355 23.290 -17.873 1.00 63.72 311 SER A O 1
ATOM 2462 N N . GLY A 1 312 ? -2.149 22.883 -17.908 1.00 57.53 312 GLY A N 1
ATOM 2463 C CA . GLY A 1 312 ? -1.739 24.162 -17.320 1.00 57.53 312 GLY A CA 1
ATOM 2464 C C . GLY A 1 312 ? -1.746 24.196 -15.791 1.00 57.53 312 GLY A C 1
ATOM 2465 O O . GLY A 1 312 ? -1.466 25.242 -15.207 1.00 57.53 312 GLY A O 1
ATOM 2466 N N . LYS A 1 313 ? -2.008 23.066 -15.119 1.00 55.66 313 LYS A N 1
ATOM 2467 C CA . LYS A 1 313 ? -1.640 22.890 -13.709 1.00 55.66 313 LYS A CA 1
ATOM 2468 C C . LYS A 1 313 ? -0.154 22.527 -13.674 1.00 55.66 313 LYS A C 1
ATOM 2470 O O . LYS A 1 313 ? 0.189 21.359 -13.563 1.00 55.66 313 LYS A O 1
ATOM 2475 N N . SER A 1 314 ? 0.728 23.506 -13.891 1.00 48.56 314 SER A N 1
ATOM 2476 C CA . SER A 1 314 ? 2.173 23.256 -13.806 1.00 48.56 314 SER A CA 1
ATOM 2477 C C . SER A 1 314 ? 2.539 22.950 -12.357 1.00 48.56 314 SER A C 1
ATOM 2479 O O . SER A 1 314 ? 2.349 23.794 -11.480 1.00 48.56 314 SER A O 1
ATOM 2481 N N . TYR A 1 315 ? 3.057 21.746 -12.118 1.00 53.19 315 TYR A N 1
ATOM 2482 C CA . TYR A 1 315 ? 3.564 21.334 -10.810 1.00 53.19 315 TYR A CA 1
ATOM 2483 C C . TYR A 1 315 ? 5.096 21.458 -10.703 1.00 53.19 315 TYR A C 1
ATOM 2485 O O . TYR A 1 315 ? 5.646 21.337 -9.611 1.00 53.19 315 TYR A O 1
ATOM 2493 N N . LEU A 1 316 ? 5.783 21.759 -11.813 1.00 46.94 316 LEU A N 1
ATOM 2494 C CA . LEU A 1 316 ? 7.240 21.944 -11.898 1.00 46.94 316 LEU A CA 1
ATOM 2495 C C . LEU A 1 316 ? 7.674 23.418 -12.070 1.00 46.94 316 LEU A C 1
ATOM 2497 O O . LEU A 1 316 ? 8.865 23.714 -12.169 1.00 46.94 316 LEU A O 1
ATOM 2501 N N . GLY A 1 317 ? 6.736 24.372 -12.072 1.00 48.53 317 GLY A N 1
ATOM 2502 C CA . GLY A 1 317 ? 7.040 25.767 -12.416 1.00 48.53 317 GLY A CA 1
ATOM 2503 C C . GLY A 1 317 ? 7.414 25.919 -13.899 1.00 48.53 317 GLY A C 1
ATOM 2504 O O . GLY A 1 317 ? 6.955 25.143 -14.735 1.00 48.53 317 GLY A O 1
ATOM 2505 N N . ASP A 1 318 ? 8.232 26.919 -14.244 1.00 39.31 318 ASP A N 1
ATOM 2506 C CA . ASP A 1 318 ? 8.660 27.195 -15.634 1.00 39.31 318 ASP A CA 1
ATOM 2507 C C . ASP A 1 318 ? 9.595 26.119 -16.227 1.00 39.31 318 ASP A C 1
ATOM 2509 O O . ASP A 1 318 ? 9.906 26.149 -17.420 1.00 39.31 318 ASP A O 1
ATOM 2513 N N . ALA A 1 319 ? 10.043 25.149 -15.424 1.00 42.81 319 ALA A N 1
ATOM 2514 C CA . ALA A 1 319 ? 10.741 23.967 -15.913 1.00 42.81 319 ALA A CA 1
ATOM 2515 C C . ALA A 1 319 ? 9.708 22.965 -16.444 1.00 42.81 319 ALA A C 1
ATOM 2517 O O . ALA A 1 319 ? 9.367 21.980 -15.796 1.00 42.81 319 ALA A O 1
ATOM 2518 N N . GLY A 1 320 ? 9.165 23.264 -17.623 1.00 36.78 320 GLY A N 1
ATOM 2519 C CA . GLY A 1 320 ? 8.279 22.348 -18.325 1.00 36.78 320 GLY A CA 1
ATOM 2520 C C . GLY A 1 320 ? 8.961 21.009 -18.660 1.00 36.78 320 GLY A C 1
ATOM 2521 O O . GLY A 1 320 ? 10.192 20.903 -18.625 1.00 36.78 320 GLY A O 1
ATOM 2522 N N . PRO A 1 321 ? 8.169 19.997 -19.052 1.00 37.00 321 PRO A N 1
ATOM 2523 C CA . PRO A 1 321 ? 8.643 18.656 -19.401 1.00 37.00 321 PRO A CA 1
ATOM 2524 C C . PRO A 1 321 ? 9.782 18.654 -20.440 1.00 37.00 321 PRO A C 1
ATOM 2526 O O . PRO A 1 321 ? 10.663 17.797 -20.396 1.00 37.00 321 PRO A O 1
ATOM 2529 N N . ASP A 1 322 ? 9.843 19.657 -21.318 1.00 37.47 322 ASP A N 1
ATOM 2530 C CA . ASP A 1 322 ? 10.890 19.800 -22.339 1.00 37.47 322 ASP A CA 1
ATOM 2531 C C . ASP A 1 322 ? 12.313 19.974 -21.769 1.00 37.47 322 ASP A C 1
ATOM 2533 O O . ASP A 1 322 ? 13.287 19.704 -22.467 1.00 37.47 322 ASP A O 1
ATOM 2537 N N . ALA A 1 323 ? 12.463 20.383 -20.502 1.00 34.44 323 ALA A N 1
ATOM 2538 C CA . ALA A 1 323 ? 13.764 20.437 -19.827 1.00 34.44 323 ALA A CA 1
ATOM 2539 C C . ALA A 1 323 ? 14.218 19.072 -19.266 1.00 34.44 323 ALA A C 1
ATOM 2541 O O . ALA A 1 323 ? 15.372 18.929 -18.862 1.00 34.44 323 ALA A O 1
ATOM 2542 N N . ILE A 1 324 ? 13.315 18.086 -19.223 1.00 34.50 324 ILE A N 1
ATOM 2543 C CA . ILE A 1 324 ? 13.516 16.759 -18.619 1.00 34.50 324 ILE A CA 1
ATOM 2544 C C . ILE A 1 324 ? 13.521 15.655 -19.696 1.00 34.50 324 ILE A C 1
ATOM 2546 O O . ILE A 1 324 ? 14.234 14.665 -19.552 1.00 34.50 324 ILE A O 1
ATOM 2550 N N . PHE A 1 325 ? 12.797 15.843 -20.809 1.00 29.39 325 PHE A N 1
ATOM 2551 C CA . PHE A 1 325 ? 12.743 14.903 -21.942 1.00 29.39 325 PHE A CA 1
ATOM 2552 C C . PHE A 1 325 ? 13.773 15.168 -23.062 1.00 29.39 325 PHE A C 1
ATOM 2554 O O . PHE A 1 325 ? 13.708 14.506 -24.101 1.00 29.39 325 PHE A O 1
ATOM 2561 N N . GLY A 1 326 ? 14.691 16.123 -22.867 1.00 24.53 326 GLY A N 1
ATOM 2562 C CA . GLY A 1 326 ? 15.774 16.466 -23.803 1.00 24.53 326 GLY A CA 1
ATOM 2563 C C . GLY A 1 326 ? 17.015 15.592 -23.675 1.00 24.53 326 GLY A C 1
ATOM 2564 O O . GLY A 1 326 ? 17.487 15.405 -22.533 1.00 24.53 326 GLY A O 1
#

Secondary structure (DSSP, 8-state):
-------------PEETTSTTS-EEEHHHHHHHHHHHHHHHHHH---STTHHHHHHHHHHHHHTB-TTS-B--EEETTT--EESS---SSHHHHHHHHHHHHHHHHTTT-TTS-HHHHHHHHHHHHHHHHHHHHHHHTS-TTT----HHHHHHHHHHTTT---HHHHHHHHHHHHHHHHHHH-HHHHHHHHH-GGGGGGTT-SSSS--HHHHHHHHHHHHHHHHHHHHHHHTT-HHHHHHHHHHHHHHHHHHHHHHTTB--HHHHTTSS-HHHHTT-BBSSSS---B-HHHHHHHHHHHHHHHHHHHHHHTT--SSTT--GGGT--

Foldseek 3Di:
DDDDPDDPLAADFDFDPPPPPFGKGFLLRLLVVLQVLLVCCVVPVPCDPCVSVNRNSLVVQLVQADPQLAGQTMAGPVPRDTDNPDDDPCSLLSLLLSLLSNLVSCVVCPVPADPVSSVSSLVSSVSSLVSLLVVQVPDDLVPRDQFLSNLSSCLSCVVPDDDPSSVVSLLSLLVLLLCQQDPPVLVVVCVVDVVCVLVHLASDPDQFLLNLLSSLLSLLSCLVVLLVVVVVPDPSSLVSNVSSLVSLVRSLVNQVLQACDLVNLVPDPHSVVRHRFGARGNVGNDGDPSSRVSSVSSVVSNVVVVVCCVVVVPSNPPCPCVVVVD

Radius of gyration: 21.67 Å; chains: 1; bounding box: 57×55×64 Å

Sequence (326 aa):
NNDNQDDNTSTYCFISKYSHGDPWSSLGLDALGLLAMAQYQESTGDSSRYLDVAKGVASHIVSSQKEDGSLVQEQNIATGELDEDAYVLYFPGEAAYALSKLVNVNSQNVPEVSEEELVLWKQTASKAMDYIVTRESKKSDKDFINDHWMMYAMAEMRPWHLTDGMMEFGIRTARIAHERQTTPDQIVQMQQEYDKMDEFGIYKSSLSATATATKSEGLCAILPMMMEEQGNNQQAAVEVVDRMWKSLEYG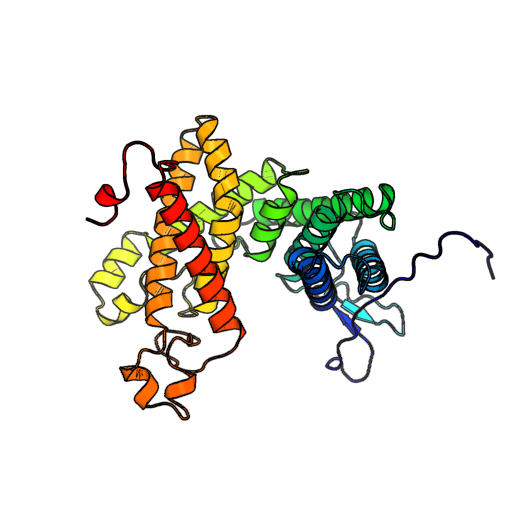IRYTLQAQHTPEVAMYMKDPGRIVGALSSNVRKRETRNDYTQHNLSSYLCLMNLLQQESSGKSYLGDAGPDAIFG

pLDDT: mean 85.85, std 15.83, range [24.53, 98.81]